Protein AF-A0A7X5SB22-F1 (afdb_monomer_lite)

Sequence (253 aa):
LGNEEPQQVTERGARIVSRMQQRVRQLDPTRPTTFAMDKGFGDGVGQVVDVVGFNYRTSQMDGFHAQYPHIPIYGSETGSTVSVRGNYRRDDARGYTRAYDTDHPWWASTAEAWWSYVAQRPYIAGGFIWTGFDYRGEPTPYNRWPNVASQFGVLDSCGFPKDNYWYYRAQWTSEPVLHLFPHWNWDGLLQPDDKGRVQVWCHSNLEAVELLVNGVSQGLQQVPAYGHVEWRVAYAPGVIEARGYRGGNLVLS

InterPro domains:
  IPR013783 Immunoglobulin-like fold [G3DSA:2.60.40.10] (178-253)
  IPR017853 Glycoside hydrolase superfamily [SSF51445] (1-177)
  IPR032311 Domain of unknown function DUF4982 [PF16355] (197-251)
  IPR051913 Glycosyl Hydrolase 2 Domain-Containing Protein [PTHR42732] (1-251)

Structure (mmCIF, N/CA/C/O backbone):
data_AF-A0A7X5SB22-F1
#
_entry.id   AF-A0A7X5SB22-F1
#
loop_
_atom_site.group_PDB
_atom_site.id
_atom_site.type_symbol
_atom_site.label_atom_id
_atom_site.label_alt_id
_atom_site.label_comp_id
_atom_site.label_asym_id
_atom_site.label_entity_id
_atom_site.label_seq_id
_atom_site.pdbx_PDB_ins_code
_atom_site.Cartn_x
_atom_site.Cartn_y
_atom_site.Cartn_z
_atom_site.occupancy
_atom_site.B_iso_or_equiv
_atom_site.auth_seq_id
_atom_site.auth_comp_id
_atom_site.auth_asym_id
_atom_site.auth_atom_id
_atom_site.pdbx_PDB_model_num
ATOM 1 N N . LEU A 1 1 ? 14.668 -8.246 -16.303 1.00 97.56 1 LEU A N 1
ATOM 2 C CA . LEU A 1 1 ? 16.032 -8.212 -16.881 1.00 97.56 1 LEU A CA 1
ATOM 3 C C . LEU A 1 1 ? 16.977 -7.317 -16.075 1.00 97.56 1 LEU A C 1
ATOM 5 O O . LEU A 1 1 ? 18.176 -7.514 -16.187 1.00 97.56 1 LEU A O 1
ATOM 9 N N . GLY A 1 2 ? 16.468 -6.415 -15.232 1.00 97.88 2 GLY A N 1
ATOM 10 C CA . GLY A 1 2 ? 17.220 -5.681 -14.207 1.00 97.88 2 GLY A CA 1
ATOM 11 C C . GLY A 1 2 ? 16.264 -4.832 -13.360 1.00 97.88 2 GLY A C 1
ATOM 12 O O . GLY A 1 2 ? 15.065 -4.809 -13.666 1.00 97.88 2 GLY A O 1
ATOM 13 N N . ASN A 1 3 ? 16.794 -4.191 -12.316 1.00 98.62 3 ASN A N 1
ATOM 14 C CA . ASN A 1 3 ? 16.069 -3.294 -11.411 1.00 98.62 3 ASN A CA 1
ATOM 15 C C . ASN A 1 3 ? 16.883 -2.015 -11.189 1.00 98.62 3 ASN A C 1
ATOM 17 O O . ASN A 1 3 ? 18.046 -2.112 -10.811 1.00 98.62 3 ASN A O 1
ATOM 21 N N . GLU A 1 4 ? 16.298 -0.848 -11.468 1.00 97.75 4 GLU A N 1
ATOM 22 C CA . GLU A 1 4 ? 16.865 0.494 -11.207 1.00 97.75 4 GLU A CA 1
ATOM 23 C C . GLU A 1 4 ? 18.316 0.714 -11.671 1.00 97.75 4 GLU A C 1
ATOM 25 O O . GLU A 1 4 ? 19.061 1.537 -11.133 1.00 97.75 4 GLU A O 1
ATOM 30 N N . GLU A 1 5 ? 18.739 0.006 -12.718 1.00 98.00 5 GLU A N 1
ATOM 31 C CA . GLU A 1 5 ? 20.130 0.049 -13.156 1.00 98.00 5 GLU A CA 1
ATOM 32 C C . GLU A 1 5 ? 20.532 1.466 -13.606 1.00 98.00 5 GLU A C 1
ATOM 34 O O . GLU A 1 5 ? 19.798 2.110 -14.371 1.00 98.00 5 GLU A O 1
ATOM 39 N N . PRO A 1 6 ? 21.734 1.957 -13.248 1.00 96.69 6 PRO A N 1
ATOM 40 C CA . PRO A 1 6 ? 22.197 3.286 -13.653 1.00 96.69 6 PRO A CA 1
ATOM 41 C C . PRO A 1 6 ? 22.216 3.498 -15.174 1.00 96.69 6 PRO A C 1
ATOM 43 O O . PRO A 1 6 ? 22.124 4.624 -15.656 1.00 96.69 6 PRO A O 1
ATOM 46 N N . GLN A 1 7 ? 22.343 2.412 -15.942 1.00 96.62 7 GLN A N 1
ATOM 47 C CA . GLN A 1 7 ? 22.399 2.432 -17.404 1.00 96.62 7 GLN A CA 1
ATOM 48 C C . GLN A 1 7 ? 21.021 2.313 -18.078 1.00 96.62 7 GLN A C 1
ATOM 50 O O . GLN A 1 7 ? 20.971 2.301 -19.303 1.00 96.62 7 GLN A O 1
ATOM 55 N N . GLN A 1 8 ? 19.912 2.224 -17.333 1.00 97.25 8 GLN A N 1
ATOM 56 C CA . GLN A 1 8 ? 18.588 1.894 -17.891 1.00 97.25 8 GLN A CA 1
ATOM 57 C C . GLN A 1 8 ? 18.101 2.859 -18.991 1.00 97.25 8 GLN A C 1
ATOM 59 O O . GLN A 1 8 ? 17.367 2.445 -19.879 1.00 97.25 8 GLN A O 1
ATOM 64 N N . VAL A 1 9 ? 18.558 4.116 -18.982 1.00 97.38 9 VAL A N 1
ATOM 65 C CA . VAL A 1 9 ? 18.179 5.151 -19.966 1.00 97.38 9 VAL A CA 1
ATOM 66 C C . VAL A 1 9 ? 19.217 5.354 -21.074 1.00 97.38 9 VAL A C 1
ATOM 68 O O . VAL A 1 9 ? 19.063 6.232 -21.916 1.00 97.38 9 VAL A O 1
ATOM 71 N N . THR A 1 10 ? 20.313 4.587 -21.081 1.00 97.75 10 THR A N 1
ATOM 72 C CA . THR A 1 10 ? 21.411 4.773 -22.042 1.00 97.75 10 THR A CA 1
ATOM 73 C C . THR A 1 10 ? 21.322 3.780 -23.197 1.00 97.75 10 THR A C 1
ATOM 75 O O . THR A 1 10 ? 20.852 2.651 -23.041 1.00 97.75 10 THR A O 1
ATOM 78 N N . GLU A 1 11 ? 21.877 4.140 -24.358 1.00 97.44 11 GLU A N 1
ATOM 79 C CA . GLU A 1 11 ? 22.028 3.194 -25.474 1.00 97.44 11 GLU A CA 1
ATOM 80 C C . GLU A 1 11 ? 22.868 1.969 -25.093 1.00 97.44 11 GLU A C 1
ATOM 82 O O . GLU A 1 11 ? 22.669 0.868 -25.609 1.00 97.44 11 GLU A O 1
ATOM 87 N N . ARG A 1 12 ? 23.846 2.149 -24.194 1.00 97.81 12 ARG A N 1
ATOM 88 C CA . ARG A 1 12 ? 24.647 1.038 -23.679 1.00 97.81 12 ARG A CA 1
ATOM 89 C C . ARG A 1 12 ? 23.762 0.072 -22.896 1.00 97.81 12 ARG A C 1
ATOM 91 O O . ARG A 1 12 ? 23.878 -1.131 -23.119 1.00 97.81 12 ARG A O 1
ATOM 98 N N . GLY A 1 13 ? 22.893 0.585 -22.024 1.00 97.94 13 GLY A N 1
ATOM 99 C CA . GLY A 1 13 ? 21.899 -0.215 -21.312 1.00 97.94 13 GLY A CA 1
ATOM 100 C C . GLY A 1 13 ? 20.979 -0.954 -22.273 1.00 97.94 13 GLY A C 1
ATOM 101 O O . GLY A 1 13 ? 20.849 -2.171 -22.159 1.00 97.94 13 GLY A O 1
ATOM 102 N N . ALA A 1 14 ? 20.451 -0.259 -23.286 1.00 98.19 14 ALA A N 1
ATOM 103 C CA . ALA A 1 14 ? 19.635 -0.871 -24.332 1.00 98.19 14 ALA A CA 1
ATOM 104 C C . ALA A 1 14 ? 20.367 -2.043 -25.006 1.00 98.19 14 ALA A C 1
ATOM 106 O O . ALA A 1 14 ? 19.852 -3.154 -25.030 1.00 98.19 14 ALA A O 1
ATOM 107 N N . ARG A 1 15 ? 21.618 -1.855 -25.458 1.00 98.38 15 ARG A N 1
ATOM 108 C CA . ARG A 1 15 ? 22.411 -2.932 -26.085 1.00 98.38 15 ARG A CA 1
ATOM 109 C C . ARG A 1 15 ? 22.639 -4.128 -25.157 1.00 98.38 15 ARG A C 1
ATOM 111 O O . ARG A 1 15 ? 22.581 -5.266 -25.625 1.00 98.38 15 ARG A O 1
ATOM 118 N N . ILE A 1 16 ? 22.909 -3.890 -23.871 1.00 98.31 16 ILE A N 1
ATOM 119 C CA . ILE A 1 16 ? 23.074 -4.959 -22.872 1.00 98.31 16 ILE A CA 1
ATOM 120 C C . ILE A 1 16 ? 21.765 -5.740 -22.735 1.00 98.31 16 ILE A C 1
ATOM 122 O O . ILE A 1 16 ? 21.757 -6.963 -22.898 1.00 98.31 16 ILE A O 1
ATOM 126 N N . VAL A 1 17 ? 20.651 -5.042 -22.509 1.00 98.44 17 VAL A N 1
ATOM 127 C CA . VAL A 1 17 ? 19.351 -5.680 -22.295 1.00 98.44 17 VAL A CA 1
ATOM 128 C C . VAL A 1 17 ? 18.849 -6.377 -23.559 1.00 98.44 17 VAL A C 1
ATOM 130 O O . VAL A 1 17 ? 18.321 -7.479 -23.449 1.00 98.44 17 VAL A O 1
ATOM 133 N N . SER A 1 18 ? 19.113 -5.852 -24.760 1.00 98.56 18 SER A N 1
ATOM 134 C CA . SER A 1 18 ? 18.780 -6.533 -26.020 1.00 98.56 18 SER A CA 1
ATOM 135 C C . SER A 1 18 ? 19.494 -7.878 -26.143 1.00 98.56 18 SER A C 1
ATOM 137 O O . SER A 1 18 ? 18.889 -8.864 -26.562 1.00 98.56 18 SER A O 1
ATOM 139 N N . ARG A 1 19 ? 20.772 -7.966 -25.744 1.00 98.44 19 ARG A N 1
ATOM 140 C CA . ARG A 1 19 ? 21.504 -9.246 -25.723 1.00 98.44 19 ARG A CA 1
ATOM 141 C C . ARG A 1 19 ? 20.926 -10.211 -24.688 1.00 98.44 19 ARG A C 1
ATOM 143 O O . ARG A 1 19 ? 20.782 -11.396 -24.986 1.00 98.44 19 ARG A O 1
ATOM 150 N N . MET A 1 20 ? 20.560 -9.714 -23.506 1.00 98.50 20 MET A N 1
ATOM 151 C CA . MET A 1 20 ? 19.911 -10.526 -22.469 1.00 98.50 20 MET A CA 1
ATOM 152 C C . MET A 1 20 ? 18.547 -11.050 -22.938 1.00 98.50 20 MET A C 1
ATOM 154 O O . MET A 1 20 ? 18.291 -12.246 -22.831 1.00 98.50 20 MET A O 1
ATOM 158 N N . GLN A 1 21 ? 17.706 -10.193 -23.522 1.00 98.44 21 GLN A N 1
ATOM 159 C CA . GLN A 1 21 ? 16.400 -10.559 -24.073 1.00 98.44 21 GLN A CA 1
ATOM 160 C C . GLN A 1 21 ? 16.536 -11.595 -25.194 1.00 98.44 21 GLN A C 1
ATOM 162 O O . GLN A 1 21 ? 15.822 -12.595 -25.182 1.00 98.44 21 GLN A O 1
ATOM 167 N N . GLN A 1 22 ? 17.476 -11.408 -26.130 1.00 98.50 22 GLN A N 1
ATOM 168 C CA . GLN A 1 22 ? 17.764 -12.395 -27.179 1.00 98.50 22 GLN A CA 1
ATOM 169 C C . GLN A 1 22 ? 18.098 -13.762 -26.579 1.00 98.50 22 GLN A C 1
ATOM 171 O O . GLN A 1 22 ? 17.581 -14.779 -27.042 1.00 98.50 22 GLN A O 1
ATOM 176 N N . ARG A 1 23 ? 18.928 -13.797 -25.528 1.00 98.44 23 ARG A N 1
ATOM 177 C CA . ARG A 1 23 ? 19.278 -15.052 -24.862 1.00 98.44 23 ARG A CA 1
ATOM 178 C C . ARG A 1 23 ? 18.085 -15.684 -24.149 1.00 98.44 23 ARG A C 1
ATOM 180 O O . ARG A 1 23 ? 17.915 -16.894 -24.260 1.00 98.44 23 ARG A O 1
ATOM 187 N N . VAL A 1 24 ? 17.260 -14.893 -23.461 1.00 98.31 24 VAL A N 1
ATOM 188 C CA . VAL A 1 24 ? 16.027 -15.387 -22.826 1.00 98.31 24 VAL A CA 1
ATOM 189 C C . VAL A 1 24 ? 15.096 -15.990 -23.872 1.00 98.31 24 VAL A C 1
ATOM 191 O O . VAL A 1 24 ? 14.713 -17.141 -23.720 1.00 98.31 24 VAL A O 1
ATOM 194 N N . ARG A 1 25 ? 14.827 -15.295 -24.983 1.00 97.88 25 ARG A N 1
ATOM 195 C CA . ARG A 1 25 ? 13.930 -15.785 -26.046 1.00 97.88 25 ARG A CA 1
ATOM 196 C C . ARG A 1 25 ? 14.421 -17.066 -26.728 1.00 97.88 25 ARG A C 1
ATOM 198 O O . ARG A 1 25 ? 13.604 -17.868 -27.160 1.00 97.88 25 ARG A O 1
ATOM 205 N N . GLN A 1 26 ? 15.737 -17.273 -26.825 1.00 98.44 26 GLN A N 1
ATOM 206 C CA . GLN A 1 26 ? 16.302 -18.538 -27.320 1.00 98.44 26 GLN A CA 1
ATOM 207 C C . GLN A 1 26 ? 16.034 -19.722 -26.382 1.00 98.44 26 GLN A C 1
ATOM 209 O O . GLN A 1 26 ? 16.004 -20.859 -26.842 1.00 98.44 26 GLN A O 1
ATOM 214 N N . LEU A 1 27 ? 15.916 -19.466 -25.078 1.00 98.44 27 LEU A N 1
ATOM 215 C CA . LEU A 1 27 ? 15.708 -20.492 -24.056 1.00 98.44 27 LEU A CA 1
ATOM 216 C C . LEU A 1 27 ? 14.220 -20.719 -23.776 1.00 98.44 27 LEU A C 1
ATOM 218 O O . LEU A 1 27 ? 13.790 -21.857 -23.628 1.00 98.44 27 LEU A O 1
ATOM 222 N N . ASP A 1 28 ? 13.452 -19.638 -23.710 1.00 98.25 28 ASP A N 1
ATOM 223 C CA . ASP A 1 28 ? 12.018 -19.640 -23.469 1.00 98.25 28 ASP A CA 1
ATOM 224 C C . ASP A 1 28 ? 11.367 -18.410 -24.130 1.00 98.25 28 ASP A C 1
ATOM 226 O O . ASP A 1 28 ? 11.424 -17.304 -23.586 1.00 98.25 28 ASP A O 1
ATOM 230 N N . PRO A 1 29 ? 10.735 -18.575 -25.303 1.00 96.62 29 PRO A N 1
ATOM 231 C CA . PRO A 1 29 ? 10.012 -17.496 -25.967 1.00 96.62 29 PRO A CA 1
ATOM 232 C C . PRO A 1 29 ? 8.579 -17.312 -25.438 1.00 96.62 29 PRO A C 1
ATOM 234 O O . PRO A 1 29 ? 7.866 -16.445 -25.935 1.00 96.62 29 PRO A O 1
ATOM 237 N N . THR A 1 30 ? 8.121 -18.126 -24.479 1.00 98.38 30 THR A N 1
ATOM 238 C CA . THR A 1 30 ? 6.713 -18.132 -24.037 1.00 98.38 30 THR A CA 1
ATOM 239 C C . THR A 1 30 ? 6.398 -17.086 -22.969 1.00 98.38 30 THR A C 1
ATOM 241 O O . THR A 1 30 ? 5.226 -16.828 -22.695 1.00 98.38 30 THR A O 1
ATOM 244 N N . ARG A 1 31 ? 7.424 -16.472 -22.365 1.00 98.25 31 ARG A N 1
ATOM 245 C CA . ARG A 1 31 ? 7.283 -15.479 -21.292 1.00 98.25 31 ARG A CA 1
ATOM 246 C C . ARG A 1 31 ? 7.793 -14.109 -21.742 1.00 98.25 31 ARG A C 1
ATOM 248 O O . ARG A 1 31 ? 8.888 -14.033 -22.302 1.00 98.25 31 ARG A O 1
ATOM 255 N N . PRO A 1 32 ? 7.046 -13.023 -21.470 1.00 98.06 32 PRO A N 1
ATOM 256 C CA . PRO A 1 32 ? 7.499 -11.682 -21.797 1.00 98.06 32 PRO A CA 1
ATOM 257 C C . PRO A 1 32 ? 8.701 -11.294 -20.937 1.00 98.06 32 PRO A C 1
ATOM 259 O O . PRO A 1 32 ? 8.796 -11.621 -19.752 1.00 98.06 32 PRO A O 1
ATOM 262 N N . THR A 1 33 ? 9.617 -10.547 -21.533 1.00 98.50 33 THR A N 1
ATOM 263 C CA . THR A 1 33 ? 10.704 -9.897 -20.811 1.00 98.50 33 THR A CA 1
ATOM 264 C C . THR A 1 33 ? 10.260 -8.548 -20.263 1.00 98.50 33 THR A C 1
ATOM 266 O O . THR A 1 33 ? 9.515 -7.814 -20.903 1.00 98.50 33 THR A O 1
ATOM 269 N N . THR A 1 34 ? 10.751 -8.209 -19.074 1.00 98.69 34 THR A N 1
ATOM 270 C CA . THR A 1 34 ? 10.450 -6.943 -18.393 1.00 98.69 34 THR A CA 1
ATOM 271 C C . THR A 1 34 ? 11.714 -6.310 -17.818 1.00 98.69 34 THR A C 1
ATOM 273 O O . THR A 1 34 ? 12.736 -6.990 -17.637 1.00 98.69 34 THR A O 1
ATOM 276 N N . PHE A 1 35 ? 11.650 -5.022 -17.502 1.00 98.69 35 PHE A N 1
ATOM 277 C CA . PHE A 1 35 ? 12.635 -4.300 -16.706 1.00 98.69 35 PHE A CA 1
ATOM 278 C C . PHE A 1 35 ? 11.924 -3.394 -15.700 1.00 98.69 35 PHE A C 1
ATOM 280 O O . PHE A 1 35 ? 10.937 -2.754 -16.053 1.00 98.69 35 PHE A O 1
ATOM 287 N N . ALA A 1 36 ? 12.431 -3.347 -14.469 1.00 98.50 36 ALA A N 1
ATOM 288 C CA . ALA A 1 36 ? 11.911 -2.485 -13.416 1.00 98.50 36 ALA A CA 1
ATOM 289 C C . ALA A 1 36 ? 12.680 -1.156 -13.424 1.00 98.50 36 ALA A C 1
ATOM 291 O O . ALA A 1 36 ? 13.893 -1.131 -13.192 1.00 98.50 36 ALA A O 1
ATOM 292 N N . MET A 1 37 ? 11.994 -0.079 -13.809 1.00 98.50 37 MET A N 1
ATOM 293 C CA . MET A 1 37 ? 12.594 1.226 -14.097 1.00 98.50 37 MET A CA 1
ATOM 294 C C . MET A 1 37 ? 12.096 2.287 -13.113 1.00 98.50 37 MET A C 1
ATOM 296 O O . MET A 1 37 ? 10.912 2.332 -12.798 1.00 98.50 37 MET A O 1
ATOM 300 N N . ASP A 1 38 ? 12.968 3.193 -12.673 1.00 98.00 38 ASP A N 1
ATOM 301 C CA . ASP A 1 38 ? 12.609 4.343 -11.818 1.00 98.00 38 ASP A CA 1
ATOM 302 C C . ASP A 1 38 ? 12.609 5.682 -12.586 1.00 98.00 38 ASP A C 1
ATOM 304 O O . ASP A 1 38 ? 12.255 6.735 -12.034 1.00 98.00 38 ASP A O 1
ATOM 308 N N . LYS A 1 39 ? 13.020 5.650 -13.864 1.00 97.31 39 LYS A N 1
ATOM 309 C CA . LYS A 1 39 ? 13.171 6.812 -14.755 1.00 97.31 39 LYS A CA 1
ATOM 310 C C . LYS A 1 39 ? 13.278 6.411 -16.231 1.00 97.31 39 LYS A C 1
ATOM 312 O O . LYS A 1 39 ? 13.681 5.300 -16.551 1.00 97.31 39 LYS A O 1
ATOM 317 N N . GLY A 1 40 ? 12.999 7.365 -17.125 1.00 96.00 40 GLY A N 1
ATOM 318 C CA . GLY A 1 40 ? 13.261 7.251 -18.570 1.00 96.00 40 GLY A CA 1
ATOM 319 C C . GLY A 1 40 ? 12.556 6.077 -19.251 1.00 96.00 40 GLY A C 1
ATOM 320 O O . GLY A 1 40 ? 13.160 5.379 -20.055 1.00 96.00 40 GLY A O 1
ATOM 321 N N . PHE A 1 41 ? 11.283 5.852 -18.915 1.00 97.19 41 PHE A N 1
ATOM 322 C CA . PHE A 1 41 ? 10.471 4.710 -19.364 1.00 97.19 41 PHE A CA 1
ATOM 323 C C . PHE A 1 41 ? 10.367 4.561 -20.886 1.00 97.19 41 PHE A C 1
ATOM 325 O O . PHE A 1 41 ? 10.217 3.452 -21.385 1.00 97.19 41 PHE A O 1
ATOM 332 N N . GLY A 1 42 ? 10.431 5.673 -21.623 1.00 95.19 42 GLY A N 1
ATOM 333 C CA . GLY A 1 42 ? 10.392 5.694 -23.087 1.00 95.19 42 GLY A CA 1
ATOM 334 C C . GLY A 1 42 ? 11.761 5.612 -23.753 1.00 95.19 42 GLY A C 1
ATOM 335 O O . GLY A 1 42 ? 11.818 5.665 -24.975 1.00 95.19 42 GLY A O 1
ATOM 336 N N . ASP A 1 43 ? 12.844 5.493 -22.984 1.00 95.19 43 ASP A N 1
ATOM 337 C CA . ASP A 1 43 ? 14.222 5.550 -23.464 1.00 95.19 43 ASP A CA 1
ATOM 338 C C . ASP A 1 43 ? 14.982 4.264 -23.136 1.00 95.19 43 ASP A C 1
ATOM 340 O O . ASP A 1 43 ? 14.576 3.458 -22.294 1.00 95.19 43 ASP A O 1
ATOM 344 N N . GLY A 1 44 ? 16.131 4.086 -23.791 1.00 95.88 44 GLY A N 1
ATOM 345 C CA . GLY A 1 44 ? 17.087 3.032 -23.474 1.00 95.88 44 GLY A CA 1
ATOM 346 C C . GLY A 1 44 ? 16.438 1.650 -23.393 1.00 95.88 44 GLY A C 1
ATOM 347 O O . GLY A 1 44 ? 15.975 1.097 -24.387 1.00 95.88 44 GLY A O 1
ATOM 348 N N . VAL A 1 45 ? 16.431 1.080 -22.192 1.00 97.00 45 VAL A N 1
ATOM 349 C CA . VAL A 1 45 ? 15.909 -0.259 -21.914 1.00 97.00 45 VAL A CA 1
ATOM 350 C C . VAL A 1 45 ? 14.388 -0.358 -22.076 1.00 97.00 45 VAL A C 1
ATOM 352 O O . VAL A 1 45 ? 13.902 -1.419 -22.474 1.00 97.00 45 VAL A O 1
ATOM 355 N N . GLY A 1 46 ? 13.641 0.721 -21.833 1.00 95.62 46 GLY A N 1
ATOM 356 C CA . GLY A 1 46 ? 12.182 0.736 -21.973 1.00 95.62 46 GLY A CA 1
ATOM 357 C C . GLY A 1 46 ? 11.706 0.508 -23.412 1.00 95.62 46 GLY A C 1
ATOM 358 O O . GLY A 1 46 ? 10.626 -0.029 -23.626 1.00 95.62 46 GLY A O 1
ATOM 359 N N . GLN A 1 47 ? 12.553 0.812 -24.403 1.00 94.44 47 GLN A N 1
ATOM 360 C CA . GLN A 1 47 ? 12.298 0.532 -25.823 1.00 94.44 47 GLN A CA 1
ATOM 361 C C . GLN A 1 47 ? 12.651 -0.907 -26.243 1.00 94.44 47 GLN A C 1
ATOM 363 O O . GLN A 1 47 ? 12.448 -1.281 -27.398 1.00 94.44 47 GLN A O 1
ATOM 368 N N . VAL A 1 48 ? 13.238 -1.705 -25.343 1.00 97.50 48 VAL A N 1
ATOM 369 C CA . VAL A 1 48 ? 13.736 -3.055 -25.648 1.00 97.50 48 VAL A CA 1
ATOM 370 C C . VAL A 1 48 ? 12.802 -4.139 -25.123 1.00 97.50 48 VAL A C 1
ATOM 372 O O . VAL A 1 48 ? 12.540 -5.111 -25.827 1.00 97.50 48 VAL A O 1
ATOM 375 N N . VAL A 1 49 ? 12.352 -4.021 -23.873 1.00 97.94 49 VAL A N 1
ATOM 376 C CA . VAL A 1 49 ? 11.585 -5.072 -23.186 1.00 97.94 49 VAL A CA 1
ATOM 377 C C . VAL A 1 49 ? 10.144 -5.188 -23.685 1.00 97.94 49 VAL A C 1
ATOM 379 O O . VAL A 1 49 ? 9.597 -4.251 -24.253 1.00 97.94 49 VAL A O 1
ATOM 382 N N . ASP A 1 50 ? 9.527 -6.354 -23.473 1.00 98.31 50 ASP A N 1
ATOM 383 C CA . ASP A 1 50 ? 8.148 -6.618 -23.914 1.00 98.31 50 ASP A CA 1
ATOM 384 C C . ASP A 1 50 ? 7.108 -5.904 -23.035 1.00 98.31 50 ASP A C 1
ATOM 386 O O . ASP A 1 50 ? 6.020 -5.578 -23.499 1.00 98.31 50 ASP A O 1
ATOM 390 N N . VAL A 1 51 ? 7.436 -5.693 -21.757 1.00 98.56 51 VAL A N 1
ATOM 391 C CA . VAL A 1 51 ? 6.588 -5.050 -20.744 1.00 98.56 51 VAL A CA 1
ATOM 392 C C . VAL A 1 51 ? 7.445 -4.075 -19.940 1.00 98.56 51 VAL A C 1
ATOM 394 O O . VAL A 1 51 ? 8.544 -4.435 -19.511 1.00 98.56 51 VAL A O 1
ATOM 397 N N . VAL A 1 52 ? 6.952 -2.858 -19.706 1.00 98.69 52 VAL A N 1
ATOM 398 C CA . VAL A 1 52 ? 7.682 -1.826 -18.950 1.00 98.69 52 VAL A CA 1
ATOM 399 C C . VAL A 1 52 ? 7.181 -1.770 -17.505 1.00 98.69 52 VAL A C 1
ATOM 401 O O . VAL A 1 52 ? 5.990 -1.577 -17.252 1.00 98.69 52 VAL A O 1
ATOM 404 N N . GLY A 1 53 ? 8.096 -1.949 -16.551 1.00 98.69 53 GLY A N 1
ATOM 405 C CA . GLY A 1 53 ? 7.823 -1.860 -15.119 1.00 98.69 53 GLY A CA 1
ATOM 406 C C . GLY A 1 53 ? 8.149 -0.480 -14.548 1.00 98.69 53 GLY A C 1
ATOM 407 O O . GLY A 1 53 ? 9.234 0.051 -14.787 1.00 98.69 53 GLY A O 1
ATOM 408 N N . PHE A 1 54 ? 7.218 0.081 -13.775 1.00 98.75 54 PHE A N 1
ATOM 409 C CA . PHE A 1 54 ? 7.357 1.367 -13.094 1.00 98.75 54 PHE A CA 1
ATOM 410 C C . PHE A 1 54 ? 7.643 1.172 -11.602 1.00 98.75 54 PHE A C 1
ATOM 412 O O . PHE A 1 54 ? 6.785 0.682 -10.869 1.00 98.75 54 PHE A O 1
ATOM 419 N N . ASN A 1 55 ? 8.810 1.612 -11.137 1.00 98.75 55 ASN A N 1
ATOM 420 C CA . ASN A 1 55 ? 9.142 1.721 -9.718 1.00 98.75 55 ASN A CA 1
ATOM 421 C C . ASN A 1 55 ? 8.716 3.096 -9.206 1.00 98.75 55 ASN A C 1
ATOM 423 O O . ASN A 1 55 ? 9.259 4.120 -9.618 1.00 98.75 55 ASN A O 1
ATOM 427 N N . TYR A 1 56 ? 7.715 3.127 -8.326 1.00 98.31 56 TYR A N 1
ATOM 428 C CA . TYR A 1 56 ? 7.251 4.309 -7.586 1.00 98.31 56 TYR A CA 1
ATOM 429 C C . TYR A 1 56 ? 6.862 5.542 -8.429 1.00 98.31 56 TYR A C 1
ATOM 431 O O . TYR A 1 56 ? 6.695 6.646 -7.909 1.00 98.31 56 TYR A O 1
ATOM 439 N N . ARG A 1 57 ? 6.714 5.392 -9.749 1.00 97.38 57 ARG A N 1
ATOM 440 C CA . ARG A 1 57 ? 6.299 6.452 -10.685 1.00 97.38 57 ARG A CA 1
ATOM 441 C C . ARG A 1 57 ? 4.874 6.241 -11.176 1.00 97.38 57 ARG A C 1
ATOM 443 O O . ARG A 1 57 ? 4.581 6.483 -12.342 1.00 97.38 57 ARG A O 1
ATOM 450 N N . THR A 1 58 ? 3.987 5.828 -10.272 1.00 96.19 58 THR A N 1
ATOM 451 C CA . THR A 1 58 ? 2.570 5.559 -10.548 1.00 96.19 58 THR A CA 1
ATOM 452 C C . THR A 1 58 ? 1.910 6.697 -11.332 1.00 96.19 58 THR A C 1
ATOM 454 O O . THR A 1 58 ? 1.261 6.453 -12.339 1.00 96.19 58 THR A O 1
ATOM 457 N N . SER A 1 59 ? 2.177 7.955 -10.965 1.00 95.12 59 SER A N 1
ATOM 458 C CA . SER A 1 59 ? 1.624 9.139 -11.641 1.00 95.12 59 SER A CA 1
ATOM 459 C C . SER A 1 59 ? 2.104 9.361 -13.082 1.00 95.12 59 SER A C 1
ATOM 461 O O . SER A 1 59 ? 1.491 10.141 -13.807 1.00 95.12 59 SER A O 1
ATOM 463 N N . GLN A 1 60 ? 3.189 8.711 -13.514 1.00 97.69 60 GLN A N 1
ATOM 464 C CA . GLN A 1 60 ? 3.718 8.828 -14.879 1.00 97.69 60 GLN A CA 1
ATOM 465 C C . GLN A 1 60 ? 3.140 7.770 -15.830 1.00 97.69 60 GLN A C 1
ATOM 467 O O . GLN A 1 60 ? 3.337 7.870 -17.042 1.00 97.69 60 GLN A O 1
ATOM 472 N N . MET A 1 61 ? 2.423 6.772 -15.303 1.00 98.38 61 MET A N 1
ATOM 473 C CA . MET A 1 61 ? 1.922 5.636 -16.081 1.00 98.38 61 MET A CA 1
ATOM 474 C C . MET A 1 61 ? 0.888 6.065 -17.127 1.00 98.38 61 MET A C 1
ATOM 476 O O . MET A 1 61 ? 0.965 5.605 -18.263 1.00 98.38 61 MET A O 1
ATOM 480 N N . ASP A 1 62 ? -0.008 7.000 -16.793 1.00 98.38 62 ASP A N 1
ATOM 481 C CA . ASP A 1 62 ? -1.005 7.530 -17.740 1.00 98.38 62 ASP A CA 1
ATOM 482 C C . ASP A 1 62 ? -0.336 8.241 -18.921 1.00 98.38 62 ASP A C 1
ATOM 484 O O . ASP A 1 62 ? -0.686 8.008 -20.077 1.00 98.38 62 ASP A O 1
ATOM 488 N N . GLY A 1 63 ? 0.657 9.089 -18.633 1.00 98.12 63 GLY A N 1
ATOM 489 C CA . GLY A 1 63 ? 1.394 9.826 -19.658 1.00 98.12 63 GLY A CA 1
ATOM 490 C C . GLY A 1 63 ? 2.168 8.892 -20.586 1.00 98.12 63 GLY A C 1
ATOM 491 O O . GLY A 1 63 ? 2.122 9.053 -21.805 1.00 98.12 63 GLY A O 1
ATOM 492 N N . PHE A 1 64 ? 2.820 7.873 -20.022 1.00 98.12 64 PHE A N 1
ATOM 493 C CA . PHE A 1 64 ? 3.501 6.857 -20.816 1.00 98.12 64 PHE A CA 1
ATOM 494 C C . PHE A 1 64 ? 2.520 6.043 -21.664 1.00 98.12 64 PHE A C 1
ATOM 496 O O . PHE A 1 64 ? 2.751 5.879 -22.858 1.00 98.12 64 PHE A O 1
ATOM 503 N N . HIS A 1 65 ? 1.414 5.568 -21.084 1.00 98.25 65 HIS A N 1
ATOM 504 C CA . HIS A 1 65 ? 0.410 4.798 -21.816 1.00 98.25 65 HIS A CA 1
ATOM 505 C C . HIS A 1 65 ? -0.216 5.614 -22.953 1.00 98.25 65 HIS A C 1
ATOM 507 O O . HIS A 1 65 ? -0.404 5.091 -24.046 1.00 98.25 65 HI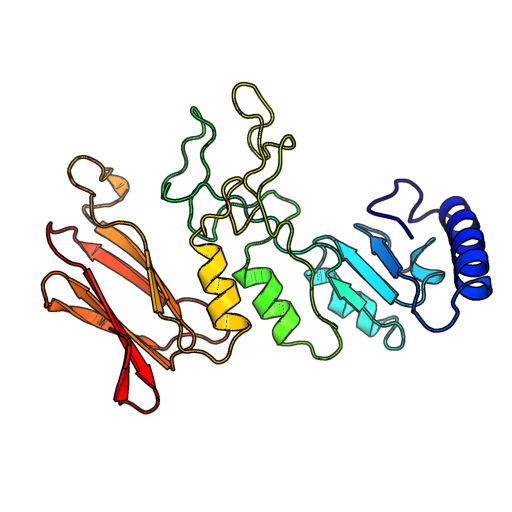S A O 1
ATOM 513 N N . ALA A 1 66 ? -0.478 6.906 -22.745 1.00 98.31 66 ALA A N 1
ATOM 514 C CA . ALA A 1 66 ? -0.989 7.781 -23.797 1.00 98.31 66 ALA A CA 1
ATOM 515 C C . ALA A 1 66 ? -0.025 7.890 -24.993 1.00 98.31 66 ALA A C 1
ATOM 517 O O . ALA A 1 66 ? -0.470 7.961 -26.138 1.00 98.31 66 ALA A O 1
ATOM 518 N N . GLN A 1 67 ? 1.288 7.883 -24.740 1.00 97.81 67 GLN A N 1
ATOM 519 C CA . GLN A 1 67 ? 2.314 7.943 -25.782 1.00 97.81 67 GLN A CA 1
ATOM 520 C C . GLN A 1 67 ? 2.603 6.574 -26.420 1.00 97.81 67 GLN A C 1
ATOM 522 O O . GLN A 1 67 ? 2.868 6.496 -27.619 1.00 97.81 67 GLN A O 1
ATOM 527 N N . TYR A 1 68 ? 2.535 5.498 -25.635 1.00 96.88 68 TYR A N 1
ATOM 528 C CA . TYR A 1 68 ? 2.862 4.131 -26.041 1.00 96.88 68 TYR A CA 1
ATOM 529 C C . TYR A 1 68 ? 1.727 3.152 -25.690 1.00 96.88 68 TYR A C 1
ATOM 531 O O . TYR A 1 68 ? 1.936 2.208 -24.924 1.00 96.88 68 TYR A O 1
ATOM 539 N N . PRO A 1 69 ? 0.519 3.316 -26.262 1.00 97.00 69 PRO A N 1
ATOM 540 C CA . PRO A 1 69 ? -0.673 2.584 -25.819 1.00 97.00 69 PRO A CA 1
ATOM 541 C C . PRO A 1 69 ? -0.602 1.071 -26.058 1.00 97.00 69 PRO A C 1
ATOM 543 O O . PRO A 1 69 ? -1.388 0.312 -25.499 1.00 97.00 69 PRO A O 1
ATOM 546 N N . HIS A 1 70 ? 0.336 0.627 -26.895 1.00 96.12 70 HIS A N 1
ATOM 547 C CA . HIS A 1 70 ? 0.535 -0.775 -27.260 1.00 96.12 70 HIS A CA 1
ATOM 548 C C . HIS A 1 70 ? 1.516 -1.509 -26.338 1.00 96.12 70 HIS A C 1
ATOM 550 O O . HIS A 1 70 ? 1.610 -2.731 -26.421 1.00 96.12 70 HIS A O 1
ATOM 556 N N . ILE A 1 71 ? 2.275 -0.780 -25.512 1.00 97.06 71 ILE A N 1
ATOM 557 C CA . ILE A 1 71 ? 3.265 -1.362 -24.606 1.00 97.06 71 ILE A CA 1
ATOM 558 C C . ILE A 1 71 ? 2.568 -1.659 -23.274 1.00 97.06 71 ILE A C 1
ATOM 560 O O . ILE A 1 71 ? 2.086 -0.726 -22.628 1.00 97.06 71 ILE A O 1
ATOM 564 N N . PRO A 1 72 ? 2.497 -2.928 -22.836 1.00 98.25 72 PRO A N 1
ATOM 565 C CA . PRO A 1 72 ? 1.940 -3.258 -21.533 1.00 98.25 72 PRO A CA 1
ATOM 566 C C . PRO A 1 72 ? 2.789 -2.669 -20.403 1.00 98.25 72 PRO A C 1
ATOM 568 O O . PRO A 1 72 ? 4.024 -2.686 -20.461 1.00 98.25 72 PRO A O 1
ATOM 571 N N . ILE A 1 73 ? 2.119 -2.196 -19.352 1.00 98.69 73 ILE A N 1
ATOM 572 C CA . ILE A 1 73 ? 2.761 -1.585 -18.187 1.00 98.69 73 ILE A CA 1
ATOM 573 C C . ILE A 1 73 ? 2.222 -2.143 -16.873 1.00 98.69 73 ILE A C 1
ATOM 575 O O . ILE A 1 73 ? 1.082 -2.602 -16.780 1.00 98.69 73 ILE A O 1
ATOM 579 N N . TYR A 1 74 ? 3.051 -2.078 -15.837 1.00 98.81 74 TYR A N 1
ATOM 580 C CA . TYR A 1 74 ? 2.701 -2.451 -14.467 1.00 98.81 74 TYR A CA 1
ATOM 581 C C . TYR A 1 74 ? 3.599 -1.714 -13.470 1.00 98.81 74 TYR A C 1
ATOM 583 O O . TYR A 1 74 ? 4.660 -1.207 -13.837 1.00 98.81 74 TYR A O 1
ATOM 591 N N . GLY A 1 75 ? 3.186 -1.661 -12.206 1.00 98.69 75 GLY A N 1
ATOM 592 C CA . GLY A 1 75 ? 4.047 -1.197 -11.124 1.00 98.69 75 GLY A CA 1
ATOM 593 C C . GLY A 1 75 ? 5.033 -2.292 -10.718 1.00 98.69 75 GLY A C 1
ATOM 594 O O . GLY A 1 75 ? 4.649 -3.244 -10.041 1.00 98.69 75 GLY A O 1
ATOM 595 N N . SER A 1 76 ? 6.295 -2.203 -11.127 1.00 98.75 76 SER A N 1
ATOM 596 C CA . SER A 1 76 ? 7.307 -3.197 -10.743 1.00 98.75 76 SER A CA 1
ATOM 597 C C . SER A 1 76 ? 7.746 -3.076 -9.287 1.00 98.75 76 SER A C 1
ATOM 599 O O . SER A 1 76 ? 8.056 -4.097 -8.684 1.00 98.75 76 SER A O 1
ATOM 601 N N . GLU A 1 77 ? 7.686 -1.871 -8.719 1.00 98.69 77 GLU A N 1
ATOM 602 C CA . GLU A 1 77 ? 7.761 -1.611 -7.280 1.00 98.69 77 GLU A CA 1
ATOM 603 C C . GLU A 1 77 ? 6.767 -0.492 -6.932 1.00 98.69 77 GLU A C 1
ATOM 605 O O . GLU A 1 77 ? 6.725 0.558 -7.577 1.00 98.69 77 GLU A O 1
ATOM 610 N N . THR A 1 78 ? 5.916 -0.724 -5.936 1.00 98.50 78 THR A N 1
ATOM 611 C CA . THR A 1 78 ? 4.819 0.175 -5.543 1.00 98.50 78 THR A CA 1
ATOM 612 C C . THR A 1 78 ? 4.689 0.242 -4.026 1.00 98.50 78 THR A C 1
ATOM 614 O O . THR A 1 78 ? 5.207 -0.613 -3.305 1.00 98.50 78 THR A O 1
ATOM 617 N N . GLY A 1 79 ? 4.014 1.269 -3.512 1.00 97.31 79 GLY A N 1
ATOM 618 C CA . GLY A 1 79 ? 3.962 1.501 -2.073 1.00 97.31 79 GLY A CA 1
ATOM 619 C C . GLY A 1 79 ? 5.324 1.954 -1.558 1.00 97.31 79 GLY A C 1
ATOM 620 O O . GLY A 1 79 ? 5.731 3.070 -1.867 1.00 97.31 79 GLY A O 1
ATOM 621 N N . SER A 1 80 ? 6.026 1.099 -0.803 1.00 97.44 80 SER A N 1
ATOM 622 C CA . SER A 1 80 ? 7.160 1.464 0.064 1.00 97.44 80 SER A CA 1
ATOM 623 C C . SER A 1 80 ? 6.745 2.311 1.274 1.00 97.44 80 SER A C 1
ATOM 625 O O . SER A 1 80 ? 7.531 3.094 1.811 1.00 97.44 80 SER A O 1
ATOM 627 N N . THR A 1 81 ? 5.513 2.121 1.745 1.00 97.75 81 THR A N 1
ATOM 628 C CA . THR A 1 81 ? 5.073 2.583 3.065 1.00 97.75 81 THR A CA 1
ATOM 629 C C . THR A 1 81 ? 5.939 1.951 4.150 1.00 97.75 81 THR A C 1
ATOM 631 O O . THR A 1 81 ? 6.257 0.768 4.078 1.00 97.75 81 THR A O 1
ATOM 634 N N . VAL A 1 82 ? 6.324 2.729 5.157 1.00 98.38 82 VAL A N 1
ATOM 635 C CA . VAL A 1 82 ? 7.115 2.258 6.297 1.00 98.38 82 VAL A CA 1
ATOM 636 C C . VAL A 1 82 ? 6.247 2.221 7.544 1.00 98.38 82 VAL A C 1
ATOM 638 O O . VAL A 1 82 ? 5.553 3.184 7.854 1.00 98.38 82 VAL A O 1
ATOM 641 N N . SER A 1 83 ? 6.280 1.102 8.260 1.00 98.00 83 SER A N 1
ATOM 642 C CA . SER A 1 83 ? 5.519 0.923 9.494 1.00 98.00 83 SER A CA 1
ATOM 643 C C . SER A 1 83 ? 6.211 -0.023 10.471 1.00 98.00 83 SER A C 1
ATOM 645 O O . SER A 1 83 ? 6.872 -0.993 10.085 1.00 98.00 83 SER A O 1
ATOM 647 N N . VAL A 1 84 ? 5.998 0.214 11.767 1.00 98.00 84 VAL A N 1
ATOM 648 C CA . VAL A 1 84 ? 6.363 -0.715 12.845 1.00 98.00 84 VAL A CA 1
ATOM 649 C C . VAL A 1 84 ? 5.089 -1.292 13.450 1.00 98.00 84 VAL A C 1
ATOM 651 O O . VAL A 1 84 ? 4.199 -0.550 13.864 1.00 98.00 84 VAL A O 1
ATOM 654 N N . ARG A 1 85 ? 4.999 -2.625 13.521 1.00 98.38 85 ARG A N 1
ATOM 655 C CA . ARG A 1 85 ? 3.805 -3.328 14.011 1.00 98.38 85 ARG A CA 1
ATOM 656 C C . ARG A 1 85 ? 3.401 -2.835 15.402 1.00 98.38 85 ARG A C 1
ATOM 658 O O . ARG A 1 85 ? 4.197 -2.900 16.336 1.00 98.38 85 ARG A O 1
ATOM 665 N N . GLY A 1 86 ? 2.153 -2.387 15.546 1.00 97.81 86 GLY A N 1
ATOM 666 C CA . GLY A 1 86 ? 1.593 -1.949 16.827 1.00 97.81 86 GLY A CA 1
ATOM 667 C C . GLY A 1 86 ? 2.142 -0.622 17.361 1.00 97.81 86 GLY A C 1
ATOM 668 O O . GLY A 1 86 ? 1.832 -0.261 18.494 1.00 97.81 86 GLY A O 1
ATOM 669 N N . ASN A 1 87 ? 2.940 0.110 16.579 1.00 97.56 87 ASN A N 1
ATOM 670 C CA . ASN A 1 87 ? 3.463 1.413 16.965 1.00 97.56 87 ASN A CA 1
ATOM 671 C C . ASN A 1 87 ? 2.699 2.531 16.248 1.00 97.56 87 ASN A C 1
ATOM 673 O O . ASN A 1 87 ? 2.934 2.822 15.082 1.00 97.56 87 ASN A O 1
ATOM 677 N N . TYR A 1 88 ? 1.795 3.201 16.953 1.00 97.06 88 TYR A N 1
ATOM 678 C CA . TYR A 1 88 ? 0.880 4.183 16.354 1.00 97.06 88 TYR A CA 1
ATOM 679 C C . TYR A 1 88 ? 1.374 5.630 16.450 1.00 97.06 88 TYR A C 1
ATOM 681 O O . TYR A 1 88 ? 0.619 6.574 16.220 1.00 97.06 88 TYR A O 1
ATOM 689 N N . ARG A 1 89 ? 2.652 5.823 16.793 1.00 94.12 89 ARG A N 1
ATOM 690 C CA . ARG A 1 89 ? 3.285 7.138 16.896 1.00 94.12 89 ARG A CA 1
ATOM 691 C C . ARG A 1 89 ? 4.691 7.121 16.355 1.00 94.12 89 ARG A C 1
ATOM 693 O O . ARG A 1 89 ? 5.442 6.184 16.580 1.00 94.12 89 ARG A O 1
ATOM 700 N N . ARG A 1 90 ? 5.072 8.207 15.701 1.00 94.25 90 ARG A N 1
ATOM 701 C CA . ARG A 1 90 ? 6.441 8.369 15.242 1.00 94.25 90 ARG A CA 1
ATOM 702 C C . ARG A 1 90 ? 7.364 8.606 16.436 1.00 94.25 90 ARG A C 1
ATOM 704 O O . ARG A 1 90 ? 7.111 9.502 17.236 1.00 94.25 90 ARG A O 1
ATOM 711 N N . ASP A 1 91 ? 8.423 7.812 16.526 1.00 95.06 91 ASP A N 1
ATOM 712 C CA . ASP A 1 91 ? 9.514 7.978 17.484 1.00 95.06 91 ASP A CA 1
ATOM 713 C C . ASP A 1 91 ? 10.825 7.995 16.699 1.00 95.06 91 ASP A C 1
ATOM 715 O O . ASP A 1 91 ? 11.457 6.961 16.465 1.00 95.06 91 ASP A O 1
ATOM 719 N N . ASP A 1 92 ? 11.224 9.185 16.248 1.00 95.81 92 ASP A N 1
ATOM 720 C CA . ASP A 1 92 ? 12.445 9.345 15.465 1.00 95.81 92 ASP A CA 1
ATOM 721 C C . ASP A 1 92 ? 13.698 9.022 16.282 1.00 95.81 92 ASP A C 1
ATOM 723 O O . ASP A 1 92 ? 14.712 8.704 15.676 1.00 95.81 92 ASP A O 1
ATOM 727 N N . ALA A 1 93 ? 13.670 9.073 17.620 1.00 95.19 93 ALA A N 1
ATOM 728 C CA . ALA A 1 93 ? 14.834 8.755 18.445 1.00 95.19 93 ALA A CA 1
ATOM 729 C C . ALA A 1 93 ? 15.098 7.243 18.452 1.00 95.19 93 ALA A C 1
ATOM 731 O O . ALA A 1 93 ? 16.227 6.810 18.202 1.00 95.19 93 ALA A O 1
ATOM 732 N N . ARG A 1 94 ? 14.045 6.444 18.663 1.00 94.38 94 ARG A N 1
ATOM 733 C CA . ARG A 1 94 ? 14.103 4.973 18.618 1.00 94.38 94 ARG A CA 1
ATOM 734 C C . ARG A 1 94 ? 14.105 4.412 17.203 1.00 94.38 94 ARG A C 1
ATOM 736 O O . ARG A 1 94 ? 14.543 3.285 17.011 1.00 94.38 94 ARG A O 1
ATOM 743 N N . GLY A 1 95 ? 13.679 5.207 16.227 1.00 96.75 95 GLY A N 1
ATOM 744 C CA . GLY A 1 95 ? 13.583 4.790 14.837 1.00 96.75 95 GLY A CA 1
ATOM 745 C C . GLY A 1 95 ? 12.289 4.039 14.538 1.00 96.75 95 GLY A C 1
ATOM 746 O O . GLY A 1 95 ? 12.313 3.082 13.776 1.00 96.75 95 GLY A O 1
ATOM 747 N N . TYR A 1 96 ? 11.155 4.447 15.112 1.00 96.31 96 TYR A N 1
ATOM 748 C CA . TYR A 1 96 ? 9.861 3.817 14.843 1.00 96.31 96 TYR A CA 1
ATOM 749 C C . TYR A 1 96 ? 8.949 4.721 14.009 1.00 96.31 96 TYR A C 1
ATOM 751 O O . TYR A 1 96 ? 8.732 5.892 14.331 1.00 96.31 96 TYR A O 1
ATOM 759 N N . THR A 1 97 ? 8.432 4.177 12.909 1.00 97.50 97 THR A N 1
ATOM 760 C CA . THR A 1 97 ? 7.377 4.779 12.075 1.00 97.50 97 THR A CA 1
ATOM 761 C C . THR A 1 97 ? 5.996 4.358 12.564 1.00 97.50 97 THR A C 1
ATOM 763 O O . THR A 1 97 ? 5.854 3.388 13.316 1.00 97.50 97 THR A O 1
ATOM 766 N N . ARG A 1 98 ? 4.971 5.112 12.170 1.00 97.69 98 ARG A N 1
ATOM 767 C CA . ARG A 1 98 ? 3.579 4.827 12.530 1.00 97.69 98 ARG A CA 1
ATOM 768 C C . ARG A 1 98 ? 3.075 3.584 11.792 1.00 97.69 98 ARG A C 1
ATOM 770 O O . ARG A 1 98 ? 3.452 3.341 10.655 1.00 97.69 98 ARG A O 1
ATOM 777 N N . ALA A 1 99 ? 2.191 2.825 12.429 1.00 98.12 99 ALA A N 1
ATOM 778 C CA . ALA A 1 99 ? 1.516 1.684 11.815 1.00 98.12 99 ALA A CA 1
ATOM 779 C C . ALA A 1 99 ? 0.347 2.085 10.895 1.00 98.12 99 ALA A C 1
ATOM 781 O O . ALA A 1 99 ? -0.142 1.254 10.138 1.00 98.12 99 ALA A O 1
ATOM 782 N N . TYR A 1 100 ? -0.073 3.355 10.940 1.00 98.50 100 TYR A N 1
ATOM 783 C CA . TYR A 1 100 ? -1.009 3.930 9.973 1.00 98.50 100 TYR A CA 1
ATOM 784 C C . TYR A 1 100 ? -0.368 4.054 8.589 1.00 98.50 100 TYR A C 1
ATOM 786 O O . TYR A 1 100 ? 0.838 4.289 8.484 1.00 98.50 100 TYR A O 1
ATOM 794 N N . ASP A 1 101 ? -1.193 3.989 7.543 1.00 98.38 101 ASP A N 1
ATOM 795 C CA . ASP A 1 101 ? -0.794 4.163 6.141 1.00 98.38 101 ASP A CA 1
ATOM 796 C C . ASP A 1 101 ? -0.446 5.629 5.808 1.00 98.38 101 ASP A C 1
ATOM 798 O O . ASP A 1 101 ? -1.060 6.267 4.958 1.00 98.38 101 ASP A O 1
ATOM 802 N N . THR A 1 102 ? 0.505 6.210 6.541 1.00 97.69 102 THR A N 1
ATOM 803 C CA . THR A 1 102 ? 0.836 7.644 6.485 1.00 97.69 102 THR A CA 1
ATOM 804 C C . THR A 1 102 ? 2.320 7.913 6.295 1.00 97.69 102 THR A C 1
ATOM 806 O O . THR A 1 102 ? 2.689 8.949 5.748 1.00 97.69 102 THR A O 1
ATOM 809 N N . ASP A 1 103 ? 3.186 7.020 6.777 1.00 97.94 103 ASP A N 1
ATOM 810 C CA . ASP A 1 103 ? 4.630 7.216 6.718 1.00 97.94 103 ASP A CA 1
ATOM 811 C C . ASP A 1 103 ? 5.199 6.481 5.496 1.00 97.94 103 ASP A C 1
ATOM 813 O O . ASP A 1 103 ? 5.069 5.269 5.350 1.00 97.94 103 ASP A O 1
ATOM 817 N N . HIS A 1 104 ? 5.867 7.209 4.606 1.00 97.62 104 HIS A N 1
ATOM 818 C CA . HIS A 1 104 ? 6.589 6.637 3.471 1.00 97.62 104 HIS A CA 1
ATOM 819 C C . HIS A 1 104 ? 7.783 7.535 3.096 1.00 97.62 104 HIS A C 1
ATOM 821 O O . HIS A 1 104 ? 7.783 8.731 3.410 1.00 97.62 104 HIS A O 1
ATOM 827 N N . PRO A 1 105 ? 8.831 7.000 2.447 1.00 96.81 105 PRO A N 1
ATOM 828 C CA . PRO A 1 105 ? 9.911 7.810 1.893 1.00 96.81 105 PRO A CA 1
ATOM 829 C C . PRO A 1 105 ? 9.442 8.751 0.774 1.00 96.81 105 PRO A C 1
ATOM 831 O O . PRO A 1 105 ? 8.387 8.559 0.177 1.00 96.81 105 PRO A O 1
ATOM 834 N N . TRP A 1 106 ? 10.259 9.750 0.433 1.00 96.44 106 TRP A N 1
ATOM 835 C CA . TRP A 1 106 ? 9.884 10.793 -0.535 1.00 96.44 106 TRP A CA 1
ATOM 836 C C . TRP A 1 106 ? 9.608 10.274 -1.955 1.00 96.44 106 TRP A C 1
ATOM 838 O O . TRP A 1 106 ? 8.889 10.925 -2.708 1.00 96.44 106 TRP A O 1
ATOM 848 N N . TRP A 1 107 ? 10.192 9.135 -2.337 1.00 96.81 107 TRP A N 1
ATOM 849 C CA . TRP A 1 107 ? 9.981 8.525 -3.653 1.00 96.81 107 TRP A CA 1
ATOM 850 C C . TRP A 1 107 ? 8.734 7.647 -3.713 1.00 96.81 107 TRP A C 1
ATOM 852 O O . TRP A 1 107 ? 8.307 7.314 -4.811 1.00 96.81 107 TRP A O 1
ATOM 862 N N . ALA A 1 108 ? 8.220 7.254 -2.551 1.00 97.25 108 ALA A N 1
ATOM 863 C CA . ALA A 1 108 ? 7.222 6.220 -2.339 1.00 97.25 108 ALA A CA 1
ATOM 864 C C . ALA A 1 108 ? 5.804 6.805 -2.233 1.00 97.25 108 ALA A C 1
ATOM 866 O O . ALA A 1 108 ? 5.593 8.012 -2.369 1.00 97.25 108 ALA A O 1
ATOM 867 N N . SER A 1 109 ? 4.833 5.945 -1.942 1.00 98.06 109 SER A N 1
ATOM 868 C CA . SER A 1 109 ? 3.466 6.343 -1.612 1.00 98.06 109 SER A CA 1
ATOM 869 C C . SER A 1 109 ? 2.887 5.479 -0.492 1.00 98.06 109 SER A C 1
ATOM 871 O O . SER A 1 109 ? 3.444 4.444 -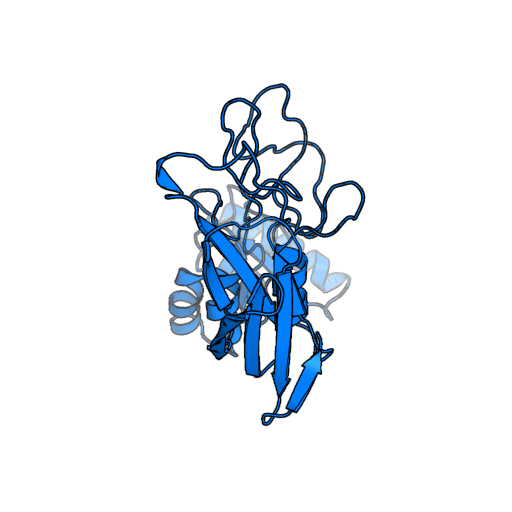0.115 1.00 98.06 109 SER A O 1
ATOM 873 N N . THR A 1 110 ? 1.728 5.879 0.018 1.00 98.56 110 THR A N 1
ATOM 874 C CA . THR A 1 110 ? 0.901 5.025 0.878 1.00 98.56 110 THR A CA 1
ATOM 875 C C . THR A 1 110 ? 0.335 3.842 0.080 1.00 98.56 110 THR A C 1
ATOM 877 O O . THR A 1 110 ? 0.321 3.881 -1.162 1.00 98.56 110 THR A O 1
ATOM 880 N N . ALA A 1 111 ? -0.105 2.790 0.772 1.00 98.38 111 ALA A N 1
ATOM 881 C CA . ALA A 1 111 ? -0.795 1.651 0.172 1.00 98.38 111 ALA A CA 1
ATOM 882 C C . ALA A 1 111 ? -2.070 2.106 -0.554 1.00 98.38 111 ALA A C 1
ATOM 884 O O . ALA A 1 111 ? -2.302 1.728 -1.705 1.00 98.38 111 ALA A O 1
ATOM 885 N N . GLU A 1 112 ? -2.834 2.996 0.081 1.00 98.44 112 GLU A N 1
ATOM 886 C CA . GLU A 1 112 ? -4.070 3.548 -0.465 1.00 98.44 112 GLU A CA 1
ATOM 887 C C . GLU A 1 112 ? -3.848 4.374 -1.737 1.00 98.44 112 GLU A C 1
ATOM 889 O O . GLU A 1 112 ? -4.580 4.231 -2.723 1.00 98.44 112 GLU A O 1
ATOM 894 N N . ALA A 1 113 ? -2.798 5.196 -1.769 1.00 98.38 113 ALA A N 1
ATOM 895 C CA . ALA A 1 113 ? -2.535 6.090 -2.890 1.00 98.38 113 ALA A CA 1
ATOM 896 C C . ALA A 1 113 ? -2.185 5.341 -4.185 1.00 98.38 113 ALA A C 1
ATOM 898 O O . ALA A 1 113 ? -2.711 5.675 -5.248 1.00 98.38 113 ALA A O 1
ATOM 899 N N . TRP A 1 114 ? -1.307 4.330 -4.133 1.00 98.38 114 TRP A N 1
ATOM 900 C CA . TRP A 1 114 ? -0.943 3.612 -5.360 1.00 98.38 114 TRP A CA 1
ATOM 901 C C . TRP A 1 114 ? -2.054 2.663 -5.809 1.00 98.38 114 TRP A C 1
ATOM 903 O O . TRP A 1 114 ? -2.332 2.585 -7.008 1.00 98.38 114 TRP A O 1
ATOM 913 N N . TRP A 1 115 ? -2.690 1.951 -4.870 1.00 98.44 115 TRP A N 1
ATOM 914 C CA . TRP A 1 115 ? -3.681 0.944 -5.224 1.00 98.44 115 TRP A CA 1
ATOM 915 C C . TRP A 1 115 ? -4.927 1.586 -5.817 1.00 98.44 115 TRP A C 1
ATOM 917 O O . TRP A 1 115 ? -5.370 1.161 -6.882 1.00 98.44 115 TRP A O 1
ATOM 927 N N . SER A 1 116 ? -5.442 2.655 -5.201 1.00 97.81 116 SER A N 1
ATOM 928 C CA . SER A 1 116 ? -6.585 3.391 -5.750 1.00 97.81 116 SER A CA 1
ATOM 929 C C . SER A 1 116 ? -6.306 3.894 -7.168 1.00 97.81 116 SER A C 1
ATOM 931 O O . SER A 1 116 ? -7.182 3.817 -8.029 1.00 97.81 116 SER A O 1
ATOM 933 N N . TYR A 1 117 ? -5.084 4.349 -7.458 1.00 98.25 117 TYR A N 1
ATOM 934 C CA . TYR A 1 117 ? -4.701 4.776 -8.801 1.00 98.25 117 TYR A CA 1
ATOM 935 C C . TYR A 1 117 ? -4.723 3.615 -9.804 1.00 98.25 117 TYR A C 1
ATOM 937 O O . TYR A 1 117 ? -5.336 3.737 -10.869 1.00 98.25 117 TYR A O 1
ATOM 945 N N . VAL A 1 118 ? -4.068 2.499 -9.474 1.00 98.12 118 VAL A N 1
ATOM 946 C CA . VAL A 1 118 ? -3.927 1.339 -10.369 1.00 98.12 118 VAL A CA 1
ATOM 947 C C . VAL A 1 118 ? -5.261 0.625 -10.579 1.00 98.12 118 VAL A C 1
ATOM 949 O O . VAL A 1 118 ? -5.608 0.310 -11.714 1.00 98.12 118 VAL A O 1
ATOM 952 N N . ALA A 1 119 ? -6.051 0.434 -9.522 1.00 97.44 119 ALA A N 1
ATOM 953 C CA . ALA A 1 119 ? -7.325 -0.283 -9.579 1.00 97.44 119 ALA A CA 1
ATOM 954 C C . ALA A 1 119 ? -8.360 0.373 -10.511 1.00 97.44 119 ALA A C 1
ATOM 956 O O . ALA A 1 119 ? -9.248 -0.300 -11.028 1.00 97.44 119 ALA A O 1
ATOM 957 N N . GLN A 1 120 ? -8.230 1.678 -10.759 1.00 97.38 120 GLN A N 1
ATOM 958 C CA . GLN A 1 120 ? -9.110 2.440 -11.649 1.00 97.38 120 GLN A CA 1
ATOM 959 C C . GLN A 1 120 ? -8.646 2.447 -13.118 1.00 97.38 120 GLN A C 1
ATOM 961 O O . GLN A 1 120 ? -9.291 3.070 -13.962 1.00 97.38 120 GLN A O 1
ATOM 966 N N . ARG A 1 121 ? -7.524 1.793 -13.449 1.00 98.12 121 ARG A N 1
ATOM 967 C CA . ARG A 1 121 ? -6.880 1.865 -14.770 1.00 98.12 121 ARG A CA 1
ATOM 968 C C . ARG A 1 121 ? -6.671 0.469 -15.355 1.00 98.12 121 ARG A C 1
ATOM 970 O O . ARG A 1 121 ? -5.634 -0.141 -15.115 1.00 98.12 121 ARG A O 1
ATOM 977 N N . PRO A 1 122 ? -7.601 -0.034 -16.188 1.00 97.38 122 PRO A N 1
ATOM 978 C CA . PRO A 1 122 ? -7.551 -1.412 -16.688 1.00 97.38 122 PRO A CA 1
ATOM 979 C C . PRO A 1 122 ? -6.361 -1.712 -17.616 1.00 97.38 122 PRO A C 1
ATOM 981 O O . PRO A 1 122 ? -6.075 -2.877 -17.876 1.00 97.38 122 PRO A O 1
ATOM 984 N N . TYR A 1 123 ? -5.668 -0.689 -18.128 1.00 97.56 123 TYR A N 1
ATOM 985 C CA . TYR A 1 123 ? -4.445 -0.847 -18.927 1.00 97.56 123 TYR A CA 1
ATOM 986 C C . TYR A 1 123 ? -3.172 -1.006 -18.080 1.00 97.56 123 TYR A C 1
ATOM 988 O O . TYR A 1 123 ? -2.108 -1.291 -18.630 1.00 97.56 123 TYR A O 1
ATOM 996 N N . ILE A 1 124 ? -3.259 -0.834 -16.757 1.00 98.56 124 ILE A N 1
ATOM 997 C CA . ILE A 1 124 ? -2.175 -1.145 -15.828 1.00 98.56 124 ILE A CA 1
ATOM 998 C C . ILE A 1 124 ? -2.411 -2.556 -15.293 1.00 98.56 124 ILE A C 1
ATOM 1000 O O . ILE A 1 124 ? -3.415 -2.816 -14.638 1.00 98.56 124 ILE A O 1
ATOM 1004 N N . ALA A 1 125 ? -1.477 -3.474 -15.543 1.00 98.19 125 ALA A N 1
ATOM 1005 C CA . ALA A 1 125 ? -1.678 -4.891 -15.225 1.00 98.19 125 ALA A CA 1
ATOM 1006 C C . ALA A 1 125 ? -1.709 -5.206 -13.714 1.00 98.19 125 ALA A C 1
ATOM 1008 O O . ALA A 1 125 ? -2.110 -6.300 -13.323 1.00 98.19 125 ALA A O 1
ATOM 1009 N N . GLY A 1 126 ? -1.261 -4.278 -12.865 1.00 98.06 126 GLY A N 1
ATOM 1010 C CA . GLY A 1 126 ? -1.189 -4.432 -11.413 1.00 98.06 126 GLY A CA 1
ATOM 1011 C C . GLY A 1 126 ? 0.080 -3.807 -10.836 1.00 98.06 126 GLY A C 1
ATOM 1012 O O . GLY A 1 126 ? 0.697 -2.941 -11.464 1.00 98.06 126 GLY A O 1
ATOM 1013 N N . GLY A 1 127 ? 0.481 -4.262 -9.647 1.00 98.00 127 GLY A N 1
ATOM 1014 C CA . GLY A 1 127 ? 1.701 -3.808 -8.989 1.00 98.00 127 GLY A CA 1
ATOM 1015 C C . GLY A 1 127 ? 2.297 -4.833 -8.025 1.00 98.00 127 GLY A C 1
ATOM 1016 O O . GLY A 1 127 ? 1.587 -5.694 -7.507 1.00 98.00 127 GLY A O 1
ATOM 1017 N N . PHE A 1 128 ? 3.601 -4.725 -7.777 1.00 98.75 128 PHE A N 1
ATOM 1018 C CA . PHE A 1 128 ? 4.308 -5.461 -6.731 1.00 98.75 128 PHE A CA 1
ATOM 1019 C C . PHE A 1 128 ? 4.667 -4.493 -5.608 1.00 98.75 128 PHE A C 1
ATOM 1021 O O . PHE A 1 128 ? 5.322 -3.478 -5.842 1.00 98.75 128 PHE A O 1
ATOM 1028 N N . ILE A 1 129 ? 4.203 -4.772 -4.393 1.00 98.56 129 ILE A N 1
ATOM 1029 C CA . ILE A 1 129 ? 4.468 -3.900 -3.248 1.00 98.56 129 ILE A CA 1
ATOM 1030 C C . ILE A 1 129 ? 5.901 -4.082 -2.752 1.00 98.56 129 ILE A C 1
ATOM 1032 O O . ILE A 1 129 ? 6.401 -5.206 -2.675 1.00 98.56 129 ILE A O 1
ATOM 1036 N N . TRP A 1 130 ? 6.528 -2.981 -2.354 1.00 98.69 130 TRP A N 1
ATOM 1037 C CA . TRP A 1 130 ? 7.751 -2.989 -1.562 1.00 98.69 130 TRP A CA 1
ATOM 1038 C C . TRP A 1 130 ? 7.372 -2.796 -0.082 1.00 98.69 130 TRP A C 1
ATOM 1040 O O . TRP A 1 130 ? 6.979 -1.700 0.301 1.00 98.69 130 TRP A O 1
ATOM 1050 N N . THR A 1 131 ? 7.358 -3.821 0.772 1.00 98.69 131 THR A N 1
ATOM 1051 C CA . THR A 1 131 ? 7.584 -5.252 0.489 1.00 98.69 131 THR A CA 1
ATOM 1052 C C . THR A 1 131 ? 6.491 -6.131 1.099 1.00 98.69 131 THR A C 1
ATOM 1054 O O . THR A 1 131 ? 5.666 -5.697 1.903 1.00 98.69 131 THR A O 1
ATOM 1057 N N . GLY A 1 132 ? 6.478 -7.415 0.730 1.00 98.44 132 GLY A N 1
ATOM 1058 C CA . GLY A 1 132 ? 5.624 -8.404 1.394 1.00 98.44 132 GLY A CA 1
ATOM 1059 C C . GLY A 1 132 ? 6.028 -8.639 2.856 1.00 98.44 132 GLY A C 1
ATOM 1060 O O . GLY A 1 132 ? 5.205 -8.528 3.760 1.00 98.44 132 GLY A O 1
ATOM 1061 N N . PHE A 1 133 ? 7.309 -8.921 3.089 1.00 98.69 133 PHE A N 1
ATOM 1062 C CA . PHE A 1 133 ? 7.892 -9.132 4.416 1.00 98.69 133 PHE A CA 1
ATOM 1063 C C . PHE A 1 133 ? 8.990 -8.112 4.683 1.00 98.69 133 PHE A C 1
ATOM 1065 O O . PHE A 1 133 ? 9.706 -7.709 3.761 1.00 98.69 133 PHE A O 1
ATOM 1072 N N . ASP A 1 134 ? 9.170 -7.764 5.953 1.00 98.69 134 ASP A N 1
ATOM 1073 C CA . ASP A 1 134 ? 10.396 -7.109 6.385 1.00 98.69 134 ASP A CA 1
ATOM 1074 C C . ASP A 1 134 ? 11.613 -8.020 6.172 1.00 98.69 134 ASP A C 1
ATOM 1076 O O . ASP A 1 134 ? 11.549 -9.247 6.293 1.00 98.69 134 ASP A O 1
ATOM 1080 N N . TYR A 1 135 ? 12.750 -7.394 5.893 1.00 98.56 135 TYR A N 1
ATOM 1081 C CA . TYR A 1 135 ? 14.043 -8.024 5.664 1.00 98.56 135 TYR A CA 1
ATOM 1082 C C . TYR A 1 135 ? 15.141 -7.309 6.463 1.00 98.56 135 TYR A C 1
ATOM 1084 O O . TYR A 1 135 ? 14.934 -6.262 7.074 1.00 98.56 135 TYR A O 1
ATOM 1092 N N . ARG A 1 136 ? 16.336 -7.904 6.519 1.00 97.44 136 ARG A N 1
ATOM 1093 C CA . ARG A 1 136 ? 17.500 -7.293 7.183 1.00 97.44 136 ARG A CA 1
ATOM 1094 C C . ARG A 1 136 ? 18.157 -6.252 6.276 1.00 97.44 136 ARG A C 1
ATOM 1096 O O . ARG A 1 136 ? 18.280 -6.479 5.079 1.00 97.44 136 ARG A O 1
ATOM 1103 N N . GLY A 1 137 ? 18.693 -5.190 6.868 1.00 96.69 137 GLY A N 1
ATOM 1104 C CA . GLY A 1 137 ? 19.255 -4.050 6.145 1.00 96.69 137 GLY A CA 1
ATOM 1105 C C . GLY A 1 137 ? 18.191 -3.023 5.765 1.00 96.69 137 GLY A C 1
ATOM 1106 O O . GLY A 1 137 ? 17.053 -3.121 6.208 1.00 96.69 137 GLY A O 1
ATOM 1107 N N . GLU A 1 138 ? 18.612 -2.012 5.002 1.00 97.75 138 GLU A N 1
ATOM 1108 C CA . GLU A 1 138 ? 17.767 -0.918 4.499 1.00 97.75 138 GLU A CA 1
ATOM 1109 C C . GLU A 1 138 ? 16.723 -0.393 5.508 1.00 97.75 138 GLU A C 1
ATOM 1111 O O . GLU A 1 138 ? 15.520 -0.390 5.237 1.00 97.75 138 GLU A O 1
ATOM 1116 N N . PRO A 1 139 ? 17.154 0.051 6.701 1.00 97.19 139 PRO A N 1
ATOM 1117 C CA . PRO A 1 139 ? 16.252 0.478 7.765 1.00 97.19 139 PRO A CA 1
ATOM 1118 C C . PRO A 1 139 ? 15.660 1.872 7.507 1.00 97.19 139 PRO A C 1
ATOM 1120 O O . PRO A 1 139 ? 15.505 2.665 8.432 1.00 97.19 139 PRO A O 1
ATOM 1123 N N . THR A 1 140 ? 15.355 2.202 6.253 1.00 97.62 140 THR A N 1
ATOM 1124 C CA . THR A 1 140 ? 14.732 3.458 5.846 1.00 97.62 140 THR A CA 1
ATOM 1125 C C . THR A 1 140 ? 13.456 3.688 6.670 1.00 97.62 140 THR A C 1
ATOM 1127 O O . THR A 1 140 ? 12.650 2.770 6.819 1.00 97.62 140 THR A O 1
ATOM 1130 N N . PRO A 1 141 ? 13.246 4.899 7.220 1.00 96.56 141 PRO A N 1
ATOM 1131 C CA . PRO A 1 141 ? 14.029 6.125 7.016 1.00 96.56 141 PRO A CA 1
ATOM 1132 C C . PRO A 1 141 ? 15.223 6.295 7.975 1.00 96.56 141 PRO A C 1
ATOM 1134 O O . PRO A 1 141 ? 15.921 7.306 7.934 1.00 96.56 141 PRO A O 1
ATOM 1137 N N . TYR A 1 142 ? 15.478 5.333 8.853 1.00 96.94 142 TYR A N 1
ATOM 1138 C CA . TYR A 1 142 ? 16.454 5.417 9.934 1.00 96.94 142 TYR A CA 1
ATOM 1139 C C . TYR A 1 142 ? 17.737 4.643 9.622 1.00 96.94 142 TYR A C 1
ATOM 1141 O O . TYR A 1 142 ? 18.079 3.676 10.297 1.00 96.94 142 TYR A O 1
ATOM 1149 N N . ASN A 1 143 ? 18.500 5.130 8.641 1.00 95.00 143 ASN A N 1
ATOM 1150 C CA . ASN A 1 143 ? 19.781 4.559 8.195 1.00 95.00 143 ASN A CA 1
ATOM 1151 C C . ASN A 1 143 ? 20.929 4.772 9.198 1.00 95.00 143 ASN A C 1
ATOM 1153 O O . ASN A 1 143 ? 21.927 5.427 8.902 1.00 95.00 143 ASN A O 1
ATOM 1157 N N . ARG A 1 144 ? 20.767 4.244 10.415 1.00 95.31 144 ARG A N 1
ATOM 1158 C CA . ARG A 1 144 ? 21.727 4.327 11.521 1.00 95.31 144 ARG A CA 1
ATOM 1159 C C . ARG A 1 144 ? 21.490 3.229 12.561 1.00 95.31 144 ARG A C 1
ATOM 1161 O O . ARG A 1 144 ? 20.354 2.822 12.803 1.00 95.31 144 ARG A O 1
ATOM 1168 N N . TRP A 1 145 ? 22.556 2.843 13.259 1.00 95.19 145 TRP A N 1
ATOM 1169 C CA . TRP A 1 145 ? 22.480 1.980 14.441 1.00 95.19 145 TRP A CA 1
ATOM 1170 C C . TRP A 1 145 ? 21.549 2.585 15.519 1.00 95.19 145 TRP A C 1
ATOM 1172 O O . TRP A 1 145 ? 21.597 3.802 15.722 1.00 95.19 145 TRP A O 1
ATOM 1182 N N . PRO A 1 146 ? 20.713 1.788 16.221 1.00 95.06 146 PRO A N 1
ATOM 1183 C CA . PRO A 1 146 ? 20.609 0.322 16.189 1.00 95.06 146 PRO A CA 1
ATOM 1184 C C . PRO A 1 146 ? 19.624 -0.250 15.154 1.00 95.06 146 PRO A C 1
ATOM 1186 O O . PRO A 1 146 ? 19.319 -1.439 15.205 1.00 95.06 146 PRO A O 1
ATOM 1189 N N . ASN A 1 147 ? 19.119 0.551 14.212 1.00 97.12 147 ASN A N 1
ATOM 1190 C CA . ASN A 1 147 ? 18.181 0.061 13.204 1.00 97.12 147 ASN A CA 1
ATOM 1191 C C . ASN A 1 147 ? 18.927 -0.771 12.153 1.00 97.12 147 ASN A C 1
ATOM 1193 O O . ASN A 1 147 ? 19.848 -0.285 11.497 1.00 97.12 147 ASN A O 1
ATOM 1197 N N . VAL A 1 148 ? 18.540 -2.040 12.019 1.00 96.38 148 VAL A N 1
ATOM 1198 C CA . VAL A 1 148 ? 19.230 -3.033 11.171 1.00 96.38 148 VAL A CA 1
ATOM 1199 C C . VAL A 1 148 ? 18.279 -3.857 10.301 1.00 96.38 148 VAL A C 1
ATOM 1201 O O . VAL A 1 148 ? 18.713 -4.800 9.643 1.00 96.38 148 VAL A O 1
ATOM 1204 N N . ALA A 1 149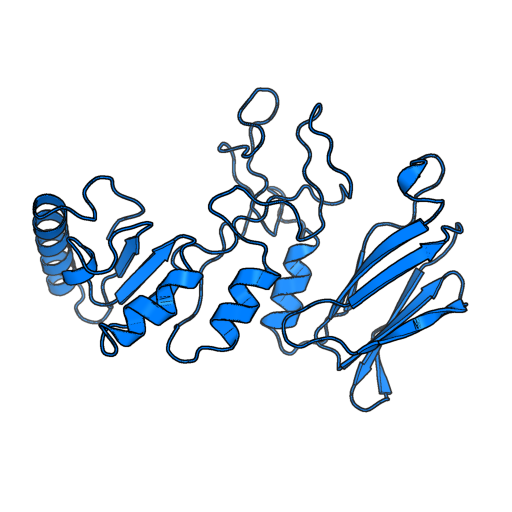 ? 16.989 -3.536 10.310 1.00 96.75 149 ALA A N 1
ATOM 1205 C CA . ALA A 1 149 ? 15.959 -4.205 9.528 1.00 96.75 149 ALA A CA 1
ATOM 1206 C C . ALA A 1 149 ? 15.037 -3.169 8.888 1.00 96.75 149 ALA A C 1
ATOM 1208 O O . ALA A 1 149 ? 14.891 -2.061 9.415 1.00 96.75 149 ALA A O 1
ATOM 1209 N N . SER A 1 150 ? 14.429 -3.551 7.772 1.00 98.00 150 SER A N 1
ATOM 1210 C CA . SER A 1 150 ? 13.476 -2.733 7.042 1.00 98.00 150 SER A CA 1
ATOM 1211 C C . SER A 1 150 ? 12.220 -2.466 7.866 1.00 98.00 150 SER A C 1
ATOM 1213 O O . SER A 1 150 ? 11.923 -3.167 8.834 1.00 98.00 150 SER A O 1
ATOM 1215 N N . GLN A 1 151 ? 11.448 -1.475 7.426 1.00 98.06 151 GLN A N 1
ATOM 1216 C CA . GLN A 1 151 ? 10.096 -1.214 7.931 1.00 98.06 151 GLN A CA 1
ATOM 1217 C C . GLN A 1 151 ? 9.039 -1.267 6.816 1.00 98.06 151 GLN A C 1
ATOM 1219 O O . GLN A 1 151 ? 7.892 -0.901 7.050 1.00 98.06 151 GLN A O 1
ATOM 1224 N N . PHE A 1 152 ? 9.412 -1.720 5.615 1.00 98.56 152 PHE A N 1
ATOM 1225 C CA . PHE A 1 152 ? 8.566 -1.724 4.415 1.00 98.56 152 PHE A CA 1
ATOM 1226 C C . PHE A 1 152 ? 7.528 -2.846 4.369 1.00 98.56 152 PHE A C 1
ATOM 1228 O O . PHE A 1 152 ? 6.534 -2.743 3.653 1.00 98.56 152 PHE A O 1
ATOM 1235 N N . GLY A 1 153 ? 7.774 -3.946 5.082 1.00 98.50 153 GLY A N 1
ATOM 1236 C CA . GLY A 1 153 ? 6.958 -5.145 4.979 1.00 98.50 153 GLY A CA 1
ATOM 1237 C C . GLY A 1 153 ? 5.544 -4.920 5.490 1.00 98.50 153 GLY A C 1
ATOM 1238 O O . GLY A 1 153 ? 5.366 -4.340 6.560 1.00 98.50 153 GLY A O 1
ATOM 1239 N N . VAL A 1 154 ? 4.538 -5.445 4.789 1.00 98.56 154 VAL A N 1
ATOM 1240 C CA . VAL A 1 154 ? 3.178 -5.583 5.352 1.00 98.56 154 VAL A CA 1
ATOM 1241 C C . VAL A 1 154 ? 3.107 -6.682 6.417 1.00 98.56 154 VAL A C 1
ATOM 1243 O O . VAL A 1 154 ? 2.230 -6.666 7.280 1.00 98.56 154 VAL A O 1
ATOM 1246 N N . LEU A 1 155 ? 4.061 -7.613 6.385 1.00 98.75 155 LEU A N 1
ATOM 1247 C CA . LEU A 1 155 ? 4.364 -8.570 7.443 1.00 98.75 155 LEU A CA 1
ATOM 1248 C C . LEU A 1 155 ? 5.716 -8.204 8.068 1.00 98.75 155 LEU A C 1
ATOM 1250 O O . LEU A 1 155 ? 6.648 -7.822 7.356 1.00 98.75 155 LEU A O 1
ATOM 1254 N N . ASP A 1 156 ? 5.846 -8.336 9.387 1.00 98.50 156 ASP A N 1
ATOM 1255 C CA . ASP A 1 156 ? 7.151 -8.201 10.038 1.00 98.50 156 ASP A CA 1
ATOM 1256 C C . ASP A 1 156 ? 8.068 -9.407 9.747 1.00 98.50 156 ASP A C 1
ATOM 1258 O O . ASP A 1 156 ? 7.663 -10.398 9.135 1.00 98.50 156 ASP A O 1
ATOM 1262 N N . SER A 1 157 ? 9.322 -9.355 10.206 1.00 97.56 157 SER A N 1
ATOM 1263 C CA . SER A 1 157 ? 10.305 -10.424 9.964 1.00 97.56 157 SER A CA 1
ATOM 1264 C C . SER A 1 157 ? 9.940 -11.770 10.605 1.00 97.56 157 SER A C 1
ATOM 1266 O O . SER A 1 157 ? 10.549 -12.788 10.284 1.00 97.56 157 SER A O 1
ATOM 1268 N N . CYS A 1 158 ? 8.986 -11.776 11.538 1.00 98.00 158 CYS A N 1
ATOM 1269 C CA . CYS A 1 158 ? 8.453 -12.973 12.183 1.00 98.00 158 CYS A CA 1
ATOM 1270 C C . CYS A 1 158 ? 7.193 -13.500 11.473 1.00 98.00 158 CYS A C 1
ATOM 1272 O O . CYS A 1 158 ? 6.638 -14.513 11.895 1.00 98.00 158 CYS A O 1
ATOM 1274 N N . GLY A 1 159 ? 6.742 -12.832 10.407 1.00 98.19 159 GLY A N 1
ATOM 1275 C CA . GLY A 1 159 ? 5.532 -13.168 9.664 1.00 98.19 159 GLY A CA 1
ATOM 1276 C C . GLY A 1 159 ? 4.240 -12.708 10.325 1.00 98.19 159 GLY A C 1
ATOM 1277 O O . GLY A 1 159 ? 3.166 -13.155 9.924 1.00 98.19 159 GLY A O 1
ATOM 1278 N N . PHE A 1 160 ? 4.312 -11.816 11.315 1.00 98.69 160 PHE A N 1
ATOM 1279 C CA . PHE A 1 160 ? 3.117 -11.242 11.918 1.00 98.69 160 PHE A CA 1
ATOM 1280 C C . PHE A 1 160 ? 2.605 -10.062 11.085 1.00 98.69 160 PHE A C 1
ATOM 1282 O O . PHE A 1 160 ? 3.397 -9.190 10.712 1.00 98.69 160 PHE A O 1
ATOM 1289 N N . PRO A 1 161 ? 1.290 -9.991 10.813 1.00 98.69 161 PRO A N 1
ATOM 1290 C CA . PRO A 1 161 ? 0.723 -8.912 10.019 1.00 98.69 161 PRO A CA 1
ATOM 1291 C C . PRO A 1 161 ? 0.795 -7.565 10.733 1.00 98.69 161 PRO A C 1
ATOM 1293 O O . PRO A 1 161 ? 0.522 -7.460 11.932 1.00 98.69 161 PRO A O 1
ATOM 1296 N N . LYS A 1 162 ? 1.154 -6.532 9.969 1.00 98.75 162 LYS A N 1
ATOM 1297 C CA . LYS A 1 162 ? 0.958 -5.119 10.319 1.00 98.75 162 LYS A CA 1
ATOM 1298 C C . LYS A 1 162 ? -0.418 -4.661 9.832 1.00 98.75 162 LYS A C 1
ATOM 1300 O O . LYS A 1 162 ? -1.075 -5.376 9.082 1.00 98.75 162 LYS A O 1
ATOM 1305 N N . ASP A 1 163 ? -0.854 -3.465 10.207 1.00 98.75 163 ASP A N 1
ATOM 1306 C CA . ASP A 1 163 ? -2.205 -2.993 9.876 1.00 98.75 163 ASP A CA 1
ATOM 1307 C C . ASP A 1 163 ? -2.459 -2.915 8.356 1.00 98.75 163 ASP A C 1
ATOM 1309 O O . ASP A 1 163 ? -3.482 -3.409 7.878 1.00 98.75 163 ASP A O 1
ATOM 1313 N N . ASN A 1 164 ? -1.467 -2.477 7.569 1.00 98.38 164 ASN A N 1
ATOM 1314 C CA . ASN A 1 164 ? -1.552 -2.443 6.100 1.00 98.38 164 ASN A CA 1
ATOM 1315 C C . ASN A 1 164 ? -1.699 -3.824 5.428 1.00 98.38 164 ASN A C 1
ATOM 1317 O O . ASN A 1 164 ? -2.141 -3.893 4.281 1.00 98.38 164 ASN A O 1
ATOM 1321 N N . TYR A 1 165 ? -1.391 -4.940 6.104 1.00 98.75 165 TYR A N 1
ATOM 1322 C CA . TYR A 1 165 ? -1.734 -6.274 5.585 1.00 98.75 165 TYR A CA 1
ATOM 1323 C C . TYR A 1 165 ? -3.248 -6.401 5.360 1.00 98.75 165 TYR A C 1
ATOM 1325 O O . TYR A 1 165 ? -3.697 -6.939 4.346 1.00 98.75 165 TYR A O 1
ATOM 1333 N N . TRP A 1 166 ? -4.040 -5.870 6.293 1.00 98.75 166 TRP A N 1
ATOM 1334 C CA . TRP A 1 166 ? -5.495 -5.949 6.251 1.00 98.75 166 TRP A CA 1
ATOM 1335 C C . TRP A 1 166 ? -6.105 -5.010 5.218 1.00 98.75 166 TRP A C 1
ATOM 1337 O O . TRP A 1 166 ? -7.132 -5.363 4.639 1.00 98.75 166 TRP A O 1
ATOM 1347 N N . TYR A 1 167 ? -5.447 -3.884 4.919 1.00 98.75 167 TYR A N 1
ATOM 1348 C CA . TYR A 1 167 ? -5.792 -3.054 3.766 1.00 98.75 167 TYR A CA 1
ATOM 1349 C C . TYR A 1 167 ? -5.751 -3.882 2.476 1.00 98.75 167 TYR A C 1
ATOM 1351 O O . TYR A 1 167 ? -6.774 -4.046 1.813 1.00 98.75 167 TYR A O 1
ATOM 1359 N N . TYR A 1 168 ? -4.606 -4.497 2.161 1.00 98.69 168 TYR A N 1
ATOM 1360 C CA . TYR A 1 168 ? -4.480 -5.308 0.946 1.00 98.69 168 TYR A CA 1
ATOM 1361 C C . TYR A 1 168 ? -5.428 -6.507 0.944 1.00 98.69 168 TYR A C 1
ATOM 1363 O O . TYR A 1 168 ? -6.021 -6.811 -0.087 1.00 98.69 168 TYR A O 1
ATOM 1371 N N . ARG A 1 169 ? -5.644 -7.162 2.092 1.00 98.44 169 ARG A N 1
ATOM 1372 C CA . ARG A 1 169 ? -6.618 -8.258 2.203 1.00 98.44 169 ARG A CA 1
ATOM 1373 C C . ARG A 1 169 ? -8.036 -7.797 1.860 1.00 98.44 169 ARG A C 1
ATOM 1375 O O . ARG A 1 169 ? -8.720 -8.490 1.112 1.00 98.44 169 ARG A O 1
ATOM 1382 N N . ALA A 1 170 ? -8.467 -6.639 2.365 1.00 98.44 170 ALA A N 1
ATOM 1383 C CA . ALA A 1 170 ? -9.771 -6.067 2.038 1.00 98.44 170 ALA A CA 1
ATOM 1384 C C . ALA A 1 170 ? -9.885 -5.762 0.535 1.00 98.44 170 ALA A C 1
ATOM 1386 O O . ALA A 1 170 ? -10.901 -6.062 -0.083 1.00 98.44 170 ALA A O 1
ATOM 1387 N N . GLN A 1 171 ? -8.826 -5.230 -0.073 1.00 98.19 171 GLN A N 1
ATOM 1388 C CA . GLN A 1 171 ? -8.842 -4.851 -1.484 1.00 98.19 171 GLN A CA 1
ATOM 1389 C C . GLN A 1 171 ? -8.714 -6.026 -2.464 1.00 98.19 171 GLN A C 1
ATOM 1391 O O . GLN A 1 171 ? -9.232 -5.956 -3.577 1.00 98.19 171 GLN A O 1
ATOM 1396 N N . TRP A 1 172 ? -8.000 -7.089 -2.091 1.00 97.75 172 TRP A N 1
ATOM 1397 C CA . TRP A 1 172 ? -7.602 -8.164 -3.012 1.00 97.75 172 TRP A CA 1
ATOM 1398 C C . TRP A 1 172 ? -8.314 -9.492 -2.768 1.00 97.75 172 TRP A C 1
ATOM 1400 O O . TRP A 1 172 ? -8.039 -10.472 -3.461 1.00 97.75 172 TRP A O 1
ATOM 1410 N N . THR A 1 173 ? -9.225 -9.554 -1.796 1.00 97.56 173 THR A N 1
ATOM 1411 C CA . THR A 1 173 ? -9.996 -10.767 -1.502 1.00 97.56 173 THR A CA 1
ATOM 1412 C C . THR A 1 173 ? -11.490 -10.475 -1.422 1.00 97.56 173 THR A C 1
ATOM 1414 O O . THR A 1 173 ? -11.915 -9.364 -1.114 1.00 97.56 173 THR A O 1
ATOM 1417 N N . SER A 1 174 ? -12.300 -11.499 -1.697 1.00 96.50 174 SER A N 1
ATOM 1418 C CA . SER A 1 174 ? -13.760 -11.444 -1.562 1.00 96.50 174 SER A CA 1
ATOM 1419 C C . SER A 1 174 ? -14.263 -11.869 -0.179 1.00 96.50 174 SER A C 1
ATOM 1421 O O . SER A 1 174 ? -15.448 -11.701 0.118 1.00 96.50 174 SER A O 1
ATOM 1423 N N . GLU A 1 175 ? -13.400 -12.460 0.654 1.00 97.31 175 GLU A N 1
ATOM 1424 C CA . GLU A 1 175 ? -13.743 -12.821 2.032 1.00 97.31 175 GLU A CA 1
ATOM 1425 C C . GLU A 1 175 ? -14.024 -11.550 2.843 1.00 97.31 175 GLU A C 1
ATOM 1427 O O . GLU A 1 175 ? -13.261 -10.592 2.718 1.00 97.31 175 GLU A O 1
ATOM 1432 N N . PRO A 1 176 ? -15.085 -11.503 3.670 1.00 98.19 176 PRO A N 1
ATOM 1433 C CA . PRO A 1 176 ? -15.332 -10.364 4.547 1.00 98.19 176 PRO A CA 1
ATOM 1434 C C . PRO A 1 176 ? -14.115 -10.029 5.422 1.00 98.19 176 PRO A C 1
ATOM 1436 O O . PRO A 1 176 ? -13.623 -10.875 6.168 1.00 98.19 176 PRO A O 1
ATOM 1439 N N . VAL A 1 177 ? -13.647 -8.783 5.341 1.00 98.62 177 VAL A N 1
ATOM 1440 C CA . VAL A 1 177 ? -12.569 -8.238 6.178 1.00 98.62 177 VAL A CA 1
ATOM 1441 C C . VAL A 1 177 ? -13.126 -7.121 7.048 1.00 98.62 177 VAL A C 1
ATOM 1443 O O . VAL A 1 177 ? -13.844 -6.249 6.560 1.00 98.62 177 VAL A O 1
ATOM 1446 N N . LEU A 1 178 ? -12.774 -7.136 8.331 1.00 98.69 178 LEU A N 1
ATOM 1447 C CA . LEU A 1 178 ? -13.054 -6.069 9.286 1.00 98.69 178 LEU A CA 1
ATOM 1448 C C . LEU A 1 178 ? -11.887 -6.004 10.277 1.00 98.69 178 LEU A C 1
ATOM 1450 O O . LEU A 1 178 ? -11.795 -6.826 11.184 1.00 98.69 178 LEU A O 1
ATOM 1454 N N . HIS A 1 179 ? -10.955 -5.078 10.057 1.00 98.75 179 HIS A N 1
ATOM 1455 C CA . HIS A 1 179 ? -9.757 -4.918 10.889 1.00 98.75 179 HIS A CA 1
ATOM 1456 C C . HIS A 1 179 ? -9.750 -3.542 11.536 1.00 98.75 179 HIS A C 1
ATOM 1458 O O . HIS A 1 179 ? -9.612 -2.542 10.834 1.00 98.75 179 HIS A O 1
ATOM 1464 N N . LEU A 1 180 ? -9.925 -3.495 12.854 1.00 98.69 180 LEU A N 1
ATOM 1465 C CA . LEU A 1 180 ? -9.957 -2.274 13.656 1.00 98.69 180 LEU A CA 1
ATOM 1466 C C . LEU A 1 180 ? -8.598 -2.048 14.326 1.00 98.69 180 LEU A C 1
ATOM 1468 O O . LEU A 1 180 ? -8.051 -2.958 14.947 1.00 98.69 180 LEU A O 1
ATOM 1472 N N . PHE A 1 181 ? -8.076 -0.829 14.239 1.00 98.69 181 PHE A N 1
ATOM 1473 C CA . PHE A 1 181 ? -6.824 -0.426 14.877 1.00 98.69 181 PHE A CA 1
ATOM 1474 C C . PHE A 1 181 ? -6.894 1.061 15.247 1.00 98.69 181 PHE A C 1
ATOM 1476 O O . PHE A 1 181 ? -7.641 1.810 14.620 1.00 98.69 181 PHE A O 1
ATOM 1483 N N . PRO A 1 182 ? -6.187 1.538 16.282 1.00 98.38 182 PRO A N 1
ATOM 1484 C CA . PRO A 1 182 ? -5.081 0.917 17.007 1.00 98.38 182 PRO A CA 1
ATOM 1485 C C . PRO A 1 182 ? -5.530 0.000 18.159 1.00 98.38 182 PRO A C 1
ATOM 1487 O O . PRO A 1 182 ? -6.711 -0.297 18.318 1.00 98.38 182 PRO A O 1
ATOM 1490 N N . HIS A 1 183 ? -4.583 -0.427 19.008 1.00 97.88 183 HIS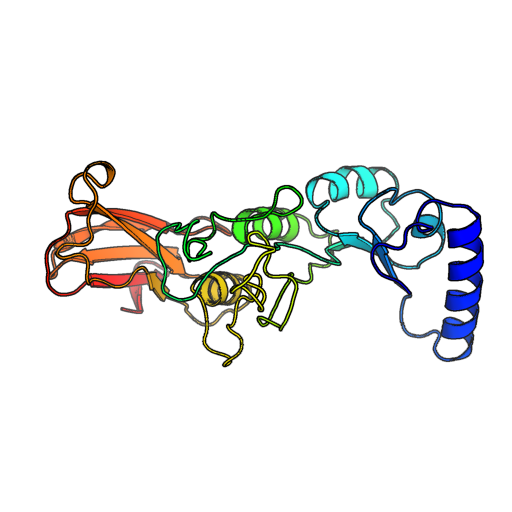 A N 1
ATOM 1491 C CA . HIS A 1 183 ? -4.912 -1.020 20.313 1.00 97.88 183 HIS A CA 1
ATOM 1492 C C . HIS A 1 183 ? -5.689 -0.017 21.195 1.00 97.88 183 HIS A C 1
ATOM 1494 O O . HIS A 1 183 ? -5.625 1.190 20.969 1.00 97.88 183 HIS A O 1
ATOM 1500 N N . TRP A 1 184 ? -6.375 -0.480 22.247 1.00 98.06 184 TRP A N 1
ATOM 1501 C CA . TRP A 1 184 ? -7.210 0.372 23.117 1.00 98.06 184 TRP A CA 1
ATOM 1502 C C . TRP A 1 184 ? -6.633 0.582 24.529 1.00 98.06 184 TRP A C 1
ATOM 1504 O O . TRP A 1 184 ? -7.336 0.568 25.534 1.00 98.06 184 TRP A O 1
ATOM 1514 N N . ASN A 1 185 ? -5.318 0.802 24.605 1.00 97.25 185 ASN A N 1
ATOM 1515 C CA . ASN A 1 185 ? -4.568 0.987 25.856 1.00 97.25 185 ASN A CA 1
ATOM 1516 C C . ASN A 1 185 ? -3.861 2.342 25.834 1.00 97.25 185 ASN A C 1
ATOM 1518 O O . ASN A 1 185 ? -2.655 2.404 25.625 1.00 97.25 185 ASN A O 1
ATOM 1522 N N . TRP A 1 186 ? -4.621 3.423 25.995 1.00 96.62 186 TRP A N 1
ATOM 1523 C CA . TRP A 1 186 ? -4.120 4.796 25.834 1.00 96.62 186 TRP A CA 1
ATOM 1524 C C . TRP A 1 186 ? -3.950 5.560 27.146 1.00 96.62 186 TRP A C 1
ATOM 1526 O O . TRP A 1 186 ? -3.592 6.741 27.133 1.00 96.62 186 TRP A O 1
ATOM 1536 N N . ASP A 1 187 ? -4.177 4.891 28.276 1.00 93.69 187 ASP A N 1
ATOM 1537 C CA . ASP A 1 187 ? -3.983 5.487 29.592 1.00 93.69 187 ASP A CA 1
ATOM 1538 C C . ASP A 1 187 ? -2.519 5.899 29.794 1.00 93.69 187 ASP A C 1
ATOM 1540 O O . ASP A 1 187 ? -1.599 5.131 29.510 1.00 93.69 187 ASP A O 1
ATOM 1544 N N . GLY A 1 188 ? -2.304 7.152 30.192 1.00 92.69 188 GLY A N 1
ATOM 1545 C CA . GLY A 1 188 ? -0.975 7.763 30.290 1.00 92.69 188 GLY A CA 1
ATOM 1546 C C . GLY A 1 188 ? -0.205 7.907 28.968 1.00 92.69 188 GLY A C 1
ATOM 1547 O O . GLY A 1 188 ? 0.903 8.440 28.980 1.00 92.69 188 GLY A O 1
ATOM 1548 N N . LEU A 1 189 ? -0.757 7.465 27.831 1.00 93.94 189 LEU A N 1
ATOM 1549 C CA . LEU A 1 189 ? -0.107 7.600 26.530 1.00 93.94 189 LEU A CA 1
ATOM 1550 C C . LEU A 1 189 ? -0.554 8.860 25.799 1.00 93.94 189 LEU A C 1
ATOM 1552 O O . LEU A 1 189 ? 0.272 9.442 25.109 1.00 93.94 189 LEU A O 1
ATOM 1556 N N . LEU A 1 190 ? -1.809 9.301 25.909 1.00 94.38 190 LEU A N 1
ATOM 1557 C CA . LEU A 1 190 ? -2.318 10.476 25.179 1.00 94.38 190 LEU A CA 1
ATOM 1558 C C . LEU A 1 190 ? -1.457 11.730 25.401 1.00 94.38 190 LEU A C 1
ATOM 1560 O O . LEU A 1 190 ? -1.109 12.073 26.528 1.00 94.38 190 LEU A O 1
ATOM 1564 N N . GLN A 1 191 ? -1.120 12.407 24.307 1.00 91.94 191 GLN A N 1
ATOM 1565 C CA . GLN A 1 191 ? -0.395 13.672 24.315 1.00 91.94 191 GLN A CA 1
ATOM 1566 C C . GLN A 1 191 ? -1.381 14.855 24.318 1.00 91.94 191 GLN A C 1
ATOM 1568 O O . GLN A 1 191 ? -2.560 14.689 23.991 1.00 91.94 191 GLN A O 1
ATOM 1573 N N . PRO A 1 192 ? -0.952 16.069 24.709 1.00 93.06 192 PRO A N 1
ATOM 1574 C CA . PRO A 1 192 ? -1.847 17.229 24.762 1.00 93.06 192 PRO A CA 1
ATOM 1575 C C . PRO A 1 192 ? -2.562 17.545 23.433 1.00 93.06 192 PRO A C 1
ATOM 1577 O O . PRO A 1 192 ? -3.717 17.973 23.430 1.00 93.06 192 PRO A O 1
ATOM 1580 N N . ASP A 1 193 ? -1.899 17.314 22.302 1.00 93.00 193 ASP A N 1
ATOM 1581 C CA . ASP A 1 193 ? -2.407 17.524 20.941 1.00 93.00 193 ASP A CA 1
ATOM 1582 C C . ASP A 1 193 ? -3.445 16.479 20.494 1.00 93.00 193 ASP A C 1
ATOM 1584 O O . ASP A 1 193 ? -4.317 16.785 19.669 1.00 93.00 193 ASP A O 1
ATOM 1588 N N . ASP A 1 194 ? -3.445 15.293 21.108 1.00 93.81 194 ASP A N 1
ATOM 1589 C CA . ASP A 1 194 ? -4.499 14.292 20.927 1.00 93.81 194 ASP A CA 1
ATOM 1590 C C . ASP A 1 194 ? -5.863 14.823 21.405 1.00 93.81 194 ASP A C 1
ATOM 1592 O O . ASP A 1 194 ? -6.911 14.414 20.892 1.00 93.81 194 ASP A O 1
ATOM 1596 N N . LYS A 1 195 ? -5.868 15.789 22.342 1.00 94.50 195 LYS A N 1
ATOM 1597 C CA . LYS A 1 195 ? -7.066 16.369 22.982 1.00 94.50 195 LYS A CA 1
ATOM 1598 C C . LYS A 1 195 ? -7.965 15.301 23.612 1.00 94.50 195 LYS A C 1
ATOM 1600 O O . LYS A 1 195 ? -9.189 15.354 23.494 1.00 94.50 195 LYS A O 1
ATOM 1605 N N . GLY A 1 196 ? -7.343 14.307 24.247 1.00 95.06 196 GLY A N 1
ATOM 1606 C CA . GLY A 1 196 ? -8.049 13.191 24.876 1.00 95.06 196 GLY A CA 1
ATOM 1607 C C . GLY A 1 196 ? -8.693 12.218 23.882 1.00 95.06 196 GLY A C 1
ATOM 1608 O O . GLY A 1 196 ? -9.550 11.431 24.283 1.00 95.06 196 GLY A O 1
ATOM 1609 N N . ARG A 1 197 ? -8.338 12.288 22.591 1.00 97.31 197 ARG A N 1
ATOM 1610 C CA . ARG A 1 197 ? -8.940 11.469 21.537 1.00 97.31 197 ARG A CA 1
ATOM 1611 C C . ARG A 1 197 ? -7.921 10.598 20.820 1.00 97.31 197 ARG A C 1
ATOM 1613 O O . ARG A 1 197 ? -6.809 11.030 20.559 1.00 97.31 197 ARG A O 1
ATOM 1620 N N . VAL A 1 198 ? -8.356 9.410 20.431 1.00 98.06 198 VAL A N 1
ATOM 1621 C CA . VAL A 1 198 ? -7.599 8.443 19.638 1.00 98.06 198 VAL A CA 1
ATOM 1622 C C . VAL A 1 198 ? -8.137 8.463 18.210 1.00 98.06 198 VAL A C 1
ATOM 1624 O O . VAL A 1 198 ? -9.354 8.479 18.008 1.00 98.06 198 VAL A O 1
ATOM 1627 N N . GLN A 1 199 ? -7.239 8.486 17.225 1.00 97.94 199 GLN A N 1
ATOM 1628 C CA . GLN A 1 199 ? -7.588 8.198 15.835 1.00 97.94 199 GLN A CA 1
ATOM 1629 C C . GLN A 1 199 ? -7.785 6.686 15.708 1.00 97.94 199 GLN A C 1
ATOM 1631 O O . GLN A 1 199 ? -6.891 5.935 16.073 1.00 97.94 199 GLN A O 1
ATOM 1636 N N . VAL A 1 200 ? -8.951 6.243 15.254 1.00 98.69 200 VAL A N 1
ATOM 1637 C CA . VAL A 1 200 ? -9.301 4.828 15.095 1.00 98.69 200 VAL A CA 1
ATOM 1638 C C . VAL A 1 200 ? -9.606 4.593 13.630 1.00 98.69 200 VAL A C 1
ATOM 1640 O O . VAL A 1 200 ? -10.480 5.257 13.084 1.00 98.69 200 VAL A O 1
ATOM 1643 N N . TRP A 1 201 ? -8.880 3.687 12.992 1.00 98.81 201 TRP A N 1
ATOM 1644 C CA 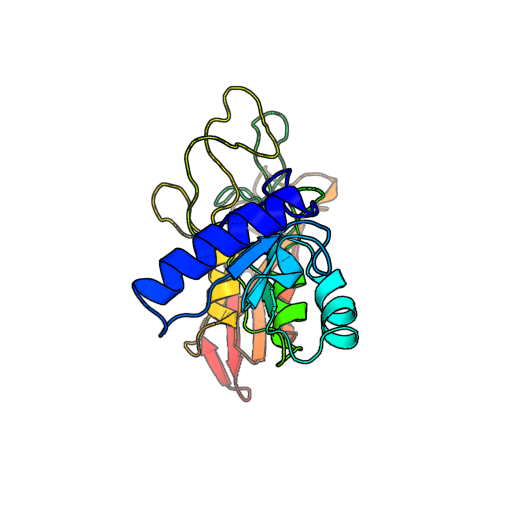. TRP A 1 201 ? -9.040 3.319 11.591 1.00 98.81 201 TRP A CA 1
ATOM 1645 C C . TRP A 1 201 ? -9.626 1.918 11.481 1.00 98.81 201 TRP A C 1
ATOM 1647 O O . TRP A 1 201 ? -9.412 1.059 12.341 1.00 98.81 201 TRP A O 1
ATOM 1657 N N . CYS A 1 202 ? -10.352 1.674 10.395 1.00 98.81 202 CYS A N 1
ATOM 1658 C CA . CYS A 1 202 ? -10.779 0.334 10.043 1.00 98.81 202 CYS A CA 1
ATOM 1659 C C . CYS A 1 202 ? -10.577 0.051 8.554 1.00 98.81 202 CYS A C 1
ATOM 1661 O O . CYS A 1 202 ? -11.042 0.801 7.692 1.00 98.81 202 CYS A O 1
ATOM 1663 N N . HIS A 1 203 ? -9.909 -1.066 8.260 1.00 98.81 203 HIS A N 1
ATOM 1664 C CA . HIS A 1 203 ? -9.847 -1.631 6.915 1.00 98.81 203 HIS A CA 1
ATOM 1665 C C . HIS A 1 203 ? -10.958 -2.666 6.743 1.00 98.81 203 HIS A C 1
ATOM 1667 O O . HIS A 1 203 ? -11.083 -3.597 7.543 1.00 98.81 203 HIS A O 1
ATOM 1673 N N . SER A 1 204 ? -11.764 -2.514 5.691 1.00 98.75 204 SER A N 1
ATOM 1674 C CA . SER A 1 204 ? -12.876 -3.415 5.402 1.00 98.75 204 SER A CA 1
ATOM 1675 C C . SER A 1 204 ? -13.224 -3.441 3.915 1.00 98.75 204 SER A C 1
ATOM 1677 O O . SER A 1 204 ? -12.968 -2.481 3.196 1.00 98.75 204 SER A O 1
ATOM 1679 N N . ASN A 1 205 ? -13.812 -4.550 3.462 1.00 98.38 205 ASN A N 1
ATOM 1680 C CA . ASN A 1 205 ? -14.468 -4.687 2.153 1.00 98.38 205 ASN A CA 1
ATOM 1681 C C . ASN A 1 205 ? -15.992 -4.882 2.281 1.00 98.38 205 ASN A C 1
ATOM 1683 O O . ASN A 1 205 ? -16.659 -5.422 1.393 1.00 98.38 205 ASN A O 1
ATOM 1687 N N . LEU A 1 206 ? -16.537 -4.492 3.432 1.00 98.50 206 LEU A N 1
ATOM 1688 C CA . LEU A 1 206 ? -17.966 -4.358 3.672 1.00 98.50 206 LEU A CA 1
ATOM 1689 C C . LEU A 1 206 ? -18.418 -2.954 3.247 1.00 98.50 206 LEU A C 1
ATOM 1691 O O . LEU A 1 206 ? -17.595 -2.078 3.008 1.00 98.50 206 LEU A O 1
ATOM 1695 N N . GLU A 1 207 ? -19.722 -2.746 3.094 1.00 98.50 207 GLU A N 1
ATOM 1696 C CA . GLU A 1 207 ? -20.267 -1.494 2.544 1.00 98.50 207 GLU A CA 1
ATOM 1697 C C . GLU A 1 207 ? -20.211 -0.352 3.562 1.00 98.50 207 GLU A C 1
ATOM 1699 O O . GLU A 1 207 ? -19.956 0.798 3.213 1.00 98.50 207 GLU A O 1
ATOM 1704 N N . ALA A 1 208 ? -20.425 -0.672 4.837 1.00 98.69 208 ALA A N 1
ATOM 1705 C CA . ALA A 1 208 ? -20.373 0.288 5.925 1.00 98.69 208 ALA A CA 1
ATOM 1706 C C . ALA A 1 208 ? -19.799 -0.343 7.189 1.00 98.69 208 ALA A C 1
ATOM 1708 O O . ALA A 1 208 ? -19.934 -1.549 7.410 1.00 98.69 208 ALA A O 1
ATOM 1709 N N . VAL A 1 209 ? -19.208 0.492 8.039 1.00 98.88 209 VAL A N 1
ATOM 1710 C CA . VAL A 1 209 ? -18.720 0.099 9.359 1.00 98.88 209 VAL A CA 1
ATOM 1711 C C . VAL A 1 209 ? -19.238 1.077 10.405 1.00 98.88 209 VAL A C 1
ATOM 1713 O O . VAL A 1 209 ? -19.234 2.289 10.200 1.00 98.88 209 VAL A O 1
ATOM 1716 N N . GLU A 1 210 ? -19.679 0.552 11.539 1.00 98.88 210 GLU A N 1
ATOM 1717 C CA . GLU A 1 210 ? -20.008 1.322 12.734 1.00 98.88 210 GLU A CA 1
ATOM 1718 C C . GLU A 1 210 ? -18.988 1.026 13.830 1.00 98.88 210 GLU A C 1
ATOM 1720 O O . GLU A 1 210 ? -18.721 -0.134 14.132 1.00 98.88 210 GLU A O 1
ATOM 1725 N N . LEU A 1 211 ? -18.440 2.074 14.439 1.00 98.81 211 LEU A N 1
ATOM 1726 C CA . LEU A 1 211 ? -17.566 1.952 15.601 1.00 98.81 211 LEU A CA 1
ATOM 1727 C C . LEU A 1 211 ? -18.376 2.128 16.885 1.00 98.81 211 LEU A C 1
ATOM 1729 O O . LEU A 1 211 ? -19.160 3.068 16.998 1.00 98.81 211 LEU A O 1
ATOM 1733 N N . LEU A 1 212 ? -18.140 1.280 17.882 1.00 98.75 212 LEU A N 1
ATOM 1734 C CA . LEU A 1 212 ? -18.700 1.400 19.221 1.00 98.75 212 LEU A CA 1
ATOM 1735 C C . LEU A 1 212 ? -17.580 1.473 20.260 1.00 98.75 212 LEU A C 1
ATOM 1737 O O . LEU A 1 212 ? -16.575 0.774 20.159 1.00 98.75 212 LEU A O 1
ATOM 1741 N N . VAL A 1 213 ? -17.787 2.289 21.294 1.00 98.62 213 VAL A N 1
ATOM 1742 C CA . VAL A 1 213 ? -16.945 2.341 22.498 1.00 98.62 213 VAL A CA 1
ATOM 1743 C C . VAL A 1 213 ? -17.828 2.019 23.683 1.00 98.62 213 VAL A C 1
ATOM 1745 O O . VAL A 1 213 ? -18.794 2.737 23.941 1.00 98.62 213 VAL A O 1
ATOM 1748 N N . ASN A 1 214 ? -17.519 0.945 24.405 1.00 98.38 214 ASN A N 1
ATOM 1749 C CA . ASN A 1 214 ? -18.312 0.489 25.549 1.00 98.38 214 ASN A CA 1
ATOM 1750 C C . ASN A 1 214 ? -19.814 0.361 25.212 1.00 98.38 214 ASN A C 1
ATOM 1752 O O . ASN A 1 214 ? -20.679 0.748 25.994 1.00 98.38 214 ASN A O 1
ATOM 1756 N N . GLY A 1 215 ? -20.115 -0.142 24.009 1.00 98.12 215 GLY A N 1
ATOM 1757 C CA . GLY A 1 215 ? -21.479 -0.316 23.500 1.00 98.12 215 GLY A CA 1
ATOM 1758 C C . GLY A 1 215 ? -22.158 0.959 22.984 1.00 98.12 215 GLY A C 1
ATOM 1759 O O . GLY A 1 215 ? -23.294 0.887 22.524 1.00 98.12 215 GLY A O 1
ATOM 1760 N N . VAL A 1 216 ? -21.488 2.116 23.021 1.00 98.44 216 VAL A N 1
ATOM 1761 C CA . VAL A 1 216 ? -22.020 3.392 22.517 1.00 98.44 216 VAL A CA 1
ATOM 1762 C C . VAL A 1 216 ? -21.463 3.686 21.127 1.00 98.44 216 VAL A C 1
ATOM 1764 O O . VAL A 1 216 ? -20.250 3.832 20.956 1.00 98.44 216 VAL A O 1
ATOM 1767 N N . SER A 1 217 ? -22.358 3.816 20.146 1.00 98.31 217 SER A N 1
ATOM 1768 C CA . SER A 1 217 ? -22.005 4.144 18.761 1.00 98.31 217 SER A CA 1
ATOM 1769 C C . SER A 1 217 ? -21.256 5.475 18.656 1.00 98.31 217 SER A C 1
ATOM 1771 O O . SER A 1 217 ? -21.646 6.481 19.250 1.00 98.31 217 SER A O 1
ATOM 1773 N N . GLN A 1 218 ? -20.181 5.468 17.873 1.00 98.56 218 GLN A N 1
ATOM 1774 C CA . GLN A 1 218 ? -19.401 6.633 17.453 1.00 98.56 218 GLN A CA 1
ATOM 1775 C C . GLN A 1 218 ? -19.747 7.059 16.016 1.00 98.56 218 GLN A C 1
ATOM 1777 O O . GLN A 1 218 ? -19.090 7.935 15.452 1.00 98.56 218 GLN A O 1
ATOM 1782 N N . GLY A 1 219 ? -20.788 6.456 15.436 1.00 98.12 219 GLY A N 1
ATOM 1783 C CA . GLY A 1 219 ? -21.287 6.738 14.098 1.00 98.12 219 GLY A CA 1
ATOM 1784 C C . GLY A 1 219 ? -20.923 5.662 13.077 1.00 98.12 219 GLY A C 1
ATOM 1785 O O . GLY A 1 219 ? -19.828 5.097 13.093 1.00 98.12 219 GLY A O 1
ATOM 1786 N N . LEU A 1 220 ? -21.859 5.423 12.161 1.00 98.56 220 LEU A N 1
ATOM 1787 C CA . LEU A 1 220 ? -21.688 4.573 10.988 1.00 98.56 220 LEU A CA 1
ATOM 1788 C C . LEU A 1 220 ? -21.072 5.381 9.840 1.00 98.56 220 LEU A C 1
ATOM 1790 O O . LEU A 1 220 ? -21.522 6.491 9.552 1.00 98.56 220 LEU A O 1
ATOM 1794 N N . GLN A 1 221 ? -20.073 4.814 9.168 1.00 98.81 221 GLN A N 1
ATOM 1795 C CA . GLN A 1 221 ? -19.459 5.377 7.967 1.00 98.81 221 GLN A CA 1
ATOM 1796 C C . GLN A 1 221 ? -19.550 4.390 6.805 1.00 98.81 221 GLN A C 1
ATOM 1798 O O . GLN A 1 221 ? -19.407 3.183 6.991 1.00 98.81 221 GLN A O 1
ATOM 1803 N N . GLN A 1 222 ? -19.793 4.916 5.605 1.00 98.69 222 GLN A N 1
ATOM 1804 C CA . GLN A 1 222 ? -19.699 4.139 4.369 1.00 98.69 222 GLN A CA 1
ATOM 1805 C C . GLN A 1 222 ? -18.225 3.922 4.037 1.00 98.69 222 GLN A C 1
ATOM 1807 O O . GLN A 1 222 ? -17.442 4.868 4.120 1.00 98.69 222 GLN A O 1
ATOM 1812 N N . VAL A 1 223 ? -17.855 2.703 3.655 1.00 98.50 223 VAL A N 1
ATOM 1813 C CA . VAL A 1 223 ? -16.479 2.400 3.258 1.00 98.50 223 VAL A CA 1
ATOM 1814 C C . VAL A 1 223 ? -16.246 2.958 1.852 1.00 98.50 223 VAL A C 1
ATOM 1816 O O . VAL A 1 223 ? -16.926 2.538 0.912 1.00 98.50 223 VAL A O 1
ATOM 1819 N N . PRO A 1 224 ? -15.323 3.919 1.671 1.00 97.50 224 PRO A N 1
ATOM 1820 C CA . PRO A 1 224 ? -15.033 4.451 0.348 1.00 97.50 224 PRO A CA 1
ATOM 1821 C C . PRO A 1 224 ? -14.354 3.389 -0.522 1.00 97.50 224 PRO A C 1
ATOM 1823 O O . PRO A 1 224 ? -13.593 2.548 -0.038 1.00 97.50 224 PRO A O 1
ATOM 1826 N N . ALA A 1 225 ? -14.585 3.456 -1.834 1.00 95.38 225 ALA A N 1
ATOM 1827 C CA . ALA A 1 225 ? -13.884 2.596 -2.780 1.00 95.38 225 ALA A CA 1
ATOM 1828 C C . ALA A 1 225 ? -12.363 2.774 -2.635 1.00 95.38 225 ALA A C 1
ATOM 1830 O O . ALA A 1 225 ? -11.861 3.896 -2.674 1.00 95.38 225 ALA A O 1
ATOM 1831 N N . TYR A 1 226 ? -11.650 1.656 -2.482 1.00 97.19 226 TYR A N 1
ATOM 1832 C CA . TYR A 1 226 ? -10.194 1.593 -2.315 1.00 97.19 226 TYR A CA 1
ATOM 1833 C C . TYR A 1 226 ? -9.617 2.280 -1.073 1.00 97.19 226 TYR A C 1
ATOM 1835 O O . TYR A 1 226 ? -8.395 2.318 -0.958 1.00 97.19 226 TYR A O 1
ATOM 1843 N N . GLY A 1 227 ? -10.445 2.783 -0.154 1.00 97.50 227 GLY A N 1
ATOM 1844 C CA . GLY A 1 227 ? -9.978 3.507 1.027 1.00 97.50 227 GLY A CA 1
ATOM 1845 C C . GLY A 1 227 ? -10.271 2.805 2.348 1.00 97.50 227 GLY A C 1
ATOM 1846 O O . GLY A 1 227 ? -10.537 1.601 2.402 1.00 97.50 227 GLY A O 1
ATOM 1847 N N . HIS A 1 228 ? -10.216 3.581 3.424 1.00 98.44 228 HIS A N 1
ATOM 1848 C CA . HIS A 1 228 ? -10.555 3.154 4.777 1.00 98.44 228 HIS A CA 1
ATOM 1849 C C . HIS A 1 228 ? -11.596 4.088 5.407 1.00 98.44 228 HIS A C 1
ATOM 1851 O O . HIS A 1 228 ? -11.934 5.139 4.862 1.00 98.44 228 HIS A O 1
ATOM 1857 N N . VAL A 1 229 ? -12.118 3.688 6.565 1.00 98.75 229 VAL A N 1
ATOM 1858 C CA . VAL A 1 229 ? -12.956 4.543 7.417 1.00 98.75 229 VAL A CA 1
ATOM 1859 C C . VAL A 1 229 ? -12.206 4.875 8.695 1.00 98.75 229 VAL A C 1
ATOM 1861 O O . VAL A 1 229 ? -11.409 4.068 9.185 1.00 98.75 229 VAL A O 1
ATOM 1864 N N . GLU A 1 230 ? -12.464 6.057 9.243 1.00 98.56 230 GLU A N 1
ATOM 1865 C CA . GLU A 1 230 ? -11.751 6.530 10.420 1.00 98.56 230 GLU A CA 1
ATOM 1866 C C . GLU A 1 230 ? -12.607 7.399 11.345 1.00 98.56 230 GLU A C 1
ATOM 1868 O O . GLU A 1 230 ? -13.463 8.166 10.912 1.00 98.56 230 GLU A O 1
ATOM 1873 N N . TRP A 1 231 ? -12.345 7.322 12.647 1.00 98.69 231 TRP A N 1
ATOM 1874 C CA . TRP A 1 231 ? -13.011 8.113 13.677 1.00 98.69 231 TRP A CA 1
ATOM 1875 C C . TRP A 1 231 ? -11.987 8.749 14.605 1.00 98.69 231 TRP A C 1
ATOM 1877 O O . TRP A 1 231 ? -10.948 8.167 14.904 1.00 98.69 231 TRP A O 1
ATOM 1887 N N . ARG A 1 232 ? -12.330 9.914 15.162 1.00 97.81 232 ARG A N 1
ATOM 1888 C CA . ARG A 1 232 ? -11.551 10.545 16.233 1.00 97.81 232 ARG A CA 1
ATOM 1889 C C . ARG A 1 232 ? -12.332 10.538 17.542 1.00 97.81 232 ARG A C 1
ATOM 1891 O O . ARG A 1 232 ? -13.196 11.387 17.783 1.00 97.81 232 ARG A O 1
ATOM 1898 N N . VAL A 1 233 ? -12.005 9.587 18.405 1.00 97.81 233 VAL A N 1
ATOM 1899 C CA . VAL A 1 233 ? -12.863 9.130 19.504 1.00 97.81 233 VAL A CA 1
ATOM 1900 C C . VAL A 1 233 ? -12.271 9.491 20.856 1.00 97.81 233 VAL A C 1
ATOM 1902 O O . VAL A 1 233 ? -11.080 9.299 21.066 1.00 97.81 233 VAL A O 1
ATOM 1905 N N . ALA A 1 234 ? -13.083 10.006 21.784 1.00 97.50 234 ALA A N 1
ATOM 1906 C CA . ALA A 1 234 ? -12.628 10.252 23.153 1.00 97.50 234 ALA A CA 1
ATOM 1907 C C . ALA A 1 234 ? -12.235 8.932 23.826 1.00 97.50 234 ALA A C 1
ATOM 1909 O O . ALA A 1 234 ? -13.007 7.974 23.812 1.00 97.50 234 ALA A O 1
ATOM 1910 N N . TYR A 1 235 ? -11.038 8.879 24.406 1.00 97.88 235 TYR A N 1
ATOM 1911 C CA . TYR A 1 235 ? -10.581 7.660 25.056 1.00 97.88 235 TYR A CA 1
ATOM 1912 C C . TYR A 1 235 ? -11.357 7.414 26.348 1.00 97.88 235 TYR A C 1
ATOM 1914 O O . TYR A 1 235 ? -11.390 8.255 27.247 1.00 97.88 235 TYR A O 1
ATOM 1922 N N . ALA A 1 236 ? -11.934 6.223 26.443 1.00 96.81 236 ALA A N 1
ATOM 1923 C CA . ALA A 1 236 ? -12.476 5.664 27.665 1.00 96.81 236 ALA A CA 1
ATOM 1924 C C . ALA A 1 236 ? -11.995 4.208 27.761 1.00 96.81 236 ALA A C 1
ATOM 1926 O O . ALA A 1 236 ? -12.190 3.464 26.793 1.00 96.81 236 ALA A O 1
ATOM 1927 N N . PRO A 1 237 ? -11.378 3.782 28.880 1.00 97.38 237 PRO A N 1
ATOM 1928 C CA . PRO A 1 237 ? -10.995 2.386 29.066 1.00 97.38 237 PRO A CA 1
ATOM 1929 C C . PRO A 1 237 ? -12.188 1.440 28.875 1.00 97.38 237 PRO A C 1
ATOM 1931 O O . PRO A 1 237 ? -13.324 1.786 29.209 1.00 97.38 237 PRO A O 1
ATOM 1934 N N . GLY A 1 238 ? -11.920 0.245 28.348 1.00 97.31 238 GLY A N 1
ATOM 1935 C CA . GLY A 1 238 ? -12.933 -0.776 28.092 1.00 97.31 238 GLY A CA 1
ATOM 1936 C C . GLY A 1 238 ? -12.764 -1.411 26.717 1.00 97.31 238 GLY A C 1
ATOM 1937 O O . GLY A 1 238 ? -11.652 -1.798 26.359 1.00 97.31 238 GLY A O 1
ATOM 1938 N N . VAL A 1 239 ? -13.858 -1.537 25.968 1.00 97.94 239 VAL A N 1
ATOM 1939 C CA . VAL A 1 239 ? -13.903 -2.280 24.701 1.00 97.94 239 VAL A CA 1
ATOM 1940 C C . VAL A 1 239 ? -14.269 -1.354 23.548 1.00 97.94 239 VAL A C 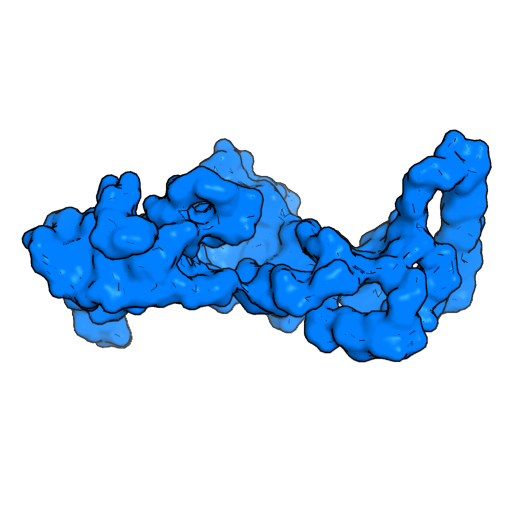1
ATOM 1942 O O . VAL A 1 239 ? -15.210 -0.565 23.653 1.00 97.94 239 VAL A O 1
ATOM 1945 N N . ILE A 1 240 ? -13.544 -1.499 22.439 1.00 98.38 240 ILE A N 1
ATOM 1946 C CA . ILE A 1 240 ? -13.972 -1.014 21.127 1.00 98.38 240 ILE A CA 1
ATOM 1947 C C . ILE A 1 240 ? -14.439 -2.188 20.276 1.00 98.38 240 ILE A C 1
ATOM 1949 O O . ILE A 1 240 ? -13.853 -3.267 20.328 1.00 98.38 240 ILE A O 1
ATOM 1953 N N . GLU A 1 241 ? -15.497 -1.965 19.511 1.00 98.56 241 GLU A N 1
ATOM 1954 C CA . GLU A 1 241 ? -16.108 -2.944 18.612 1.00 98.56 241 GLU A CA 1
ATOM 1955 C C . GLU A 1 241 ? -16.346 -2.256 17.268 1.00 98.56 241 GLU A C 1
ATOM 1957 O O . GLU A 1 241 ? -16.826 -1.122 17.230 1.00 98.56 241 GLU A O 1
ATOM 1962 N N . ALA A 1 242 ? -16.014 -2.927 16.169 1.00 98.62 242 ALA A N 1
ATOM 1963 C CA . ALA A 1 242 ? -16.413 -2.498 14.837 1.00 98.62 242 ALA A CA 1
ATOM 1964 C C . ALA A 1 242 ? -17.504 -3.441 14.350 1.00 98.62 242 ALA A C 1
ATOM 1966 O O . ALA A 1 242 ? -17.361 -4.643 14.481 1.00 98.62 242 ALA A O 1
ATOM 1967 N N . ARG A 1 243 ? -18.567 -2.918 13.748 1.00 98.81 243 ARG A N 1
ATOM 1968 C CA . ARG A 1 243 ? -19.623 -3.713 13.115 1.00 98.81 243 ARG A CA 1
ATOM 1969 C C . ARG A 1 243 ? -19.637 -3.433 11.632 1.00 98.81 243 ARG A C 1
ATOM 1971 O O . ARG A 1 243 ? -19.826 -2.288 11.239 1.00 98.81 243 ARG A O 1
ATOM 1978 N N . GLY A 1 244 ? -19.430 -4.458 10.819 1.00 98.69 244 GLY A N 1
ATOM 1979 C CA . GLY A 1 244 ? -19.388 -4.347 9.368 1.00 98.69 244 GLY A CA 1
ATOM 1980 C C . GLY A 1 244 ? -20.679 -4.832 8.710 1.00 98.69 244 GLY A C 1
ATOM 1981 O O . GLY A 1 244 ? -21.179 -5.911 9.036 1.00 98.69 244 GLY A O 1
ATOM 1982 N N . TYR A 1 245 ? -21.191 -4.065 7.747 1.00 98.69 245 TYR A N 1
ATOM 1983 C CA . TYR A 1 245 ? -22.505 -4.274 7.136 1.00 98.69 245 TYR A CA 1
ATOM 1984 C C . TYR A 1 245 ? -22.438 -4.472 5.614 1.00 98.69 245 TYR A C 1
ATOM 1986 O O . TYR A 1 245 ? -21.608 -3.873 4.931 1.00 98.69 245 TYR A O 1
ATOM 1994 N N . ARG A 1 246 ? -23.356 -5.278 5.067 1.00 97.81 246 ARG A N 1
ATOM 1995 C CA . ARG A 1 246 ? -23.583 -5.452 3.619 1.00 97.81 246 ARG A CA 1
ATOM 1996 C C . ARG A 1 246 ? -25.079 -5.581 3.339 1.00 97.81 246 ARG A C 1
ATOM 1998 O O . ARG A 1 246 ? -25.755 -6.389 3.976 1.00 97.81 246 ARG A O 1
ATOM 2005 N N . GLY A 1 247 ? -25.616 -4.777 2.425 1.00 95.50 247 GLY A N 1
ATOM 2006 C CA . GLY A 1 247 ? -27.053 -4.696 2.157 1.00 95.50 247 GLY A CA 1
ATOM 2007 C C . GLY A 1 247 ? -27.871 -4.345 3.405 1.00 95.50 247 GLY A C 1
ATOM 2008 O O . GLY A 1 247 ? -28.972 -4.859 3.579 1.00 95.50 247 GLY A O 1
ATOM 2009 N N . GLY A 1 248 ? -27.299 -3.551 4.318 1.00 94.38 248 GLY A N 1
ATOM 2010 C CA . GLY A 1 248 ? -27.908 -3.189 5.604 1.00 94.38 248 GLY A CA 1
ATOM 2011 C C . GLY A 1 248 ? -27.880 -4.277 6.688 1.00 94.38 248 GLY A C 1
ATOM 2012 O O . GLY A 1 248 ? -28.292 -4.009 7.813 1.00 94.38 248 GLY A O 1
ATOM 2013 N N . ASN A 1 249 ? -27.373 -5.479 6.397 1.00 97.31 249 ASN A N 1
ATOM 2014 C CA . ASN A 1 249 ? -27.272 -6.567 7.371 1.00 97.31 249 ASN A CA 1
ATOM 2015 C C . ASN A 1 249 ? -25.880 -6.612 7.999 1.00 97.31 249 ASN A C 1
ATOM 2017 O O . ASN A 1 249 ? -24.884 -6.419 7.302 1.00 97.31 249 ASN A O 1
ATOM 2021 N N . LEU A 1 250 ? -25.813 -6.910 9.298 1.00 97.94 250 LEU A N 1
ATOM 2022 C CA . LEU A 1 250 ? -24.555 -7.152 10.006 1.00 97.94 250 LEU A CA 1
ATOM 2023 C C . LEU A 1 250 ? -23.898 -8.438 9.478 1.00 97.94 250 LEU A C 1
ATOM 2025 O O . LEU A 1 250 ? -24.542 -9.485 9.441 1.00 97.94 250 LEU A O 1
ATOM 2029 N N . VAL A 1 251 ? -22.627 -8.356 9.083 1.00 97.56 251 VAL A N 1
ATOM 2030 C CA . VAL A 1 251 ? -21.849 -9.486 8.541 1.00 97.56 251 VAL A CA 1
ATOM 2031 C C . VAL A 1 251 ? -20.733 -9.910 9.494 1.00 97.56 251 VAL A C 1
ATOM 2033 O O . VAL A 1 251 ? -20.505 -11.105 9.659 1.00 97.56 251 VAL A O 1
ATOM 2036 N N . LEU A 1 252 ? -20.046 -8.945 10.112 1.00 96.44 252 LEU A N 1
ATOM 2037 C CA . LEU A 1 252 ? -18.944 -9.151 11.058 1.00 96.44 252 LEU A CA 1
ATOM 2038 C C . LEU A 1 252 ? -19.054 -8.157 12.225 1.00 96.44 252 LEU A C 1
ATOM 2040 O O . LEU A 1 252 ? -19.504 -7.028 12.014 1.00 96.44 252 LEU A O 1
ATOM 2044 N N . SER A 1 253 ? -18.611 -8.563 13.418 1.00 91.44 253 SER A N 1
ATOM 2045 C CA . SER A 1 253 ? -18.453 -7.721 14.616 1.00 91.44 253 SER A CA 1
ATOM 2046 C C . SER A 1 253 ? -17.197 -8.101 15.391 1.00 91.44 253 SER A C 1
ATOM 2048 O O . SER A 1 253 ? -17.024 -9.334 15.543 1.00 91.44 253 SER A O 1
#

Foldseek 3Di:
DEAADPCQQPQVQLVVVLVVVVVCCVVPVPDWFEYAHDDNCVHRNVVRTQAYEHALVLVCVVVVCVVVVPRQYEHAEAAQFFADALAQDDDVPVLGDHLDQPHHDPSHHGPLVNCVSQVVDPSHPYHQYQPQEKDFAPCPPNNDPPRGIHRRHCAYPVRHGGPVVLLCCQQPDPPWGWDKDDDQDCVVPDDVVLVQWDKMKIRTNAQKKWKDDPNHTPDIDGQDVSHIDIDTGRRDPDDMDMFGHHPRDTDDD

pLDDT: mean 97.6, std 1.37, range [91.44, 98.88]

Secondary structure (DSSP, 8-state):
--BS-TTTTSHHHHHHHHHHHHHHHHH-TTS--EEEESS-TTSGGGGTSSEEEEES-GGGHHHHHHH-TTS-EEEEEEE-----TT--S-BTTTTB--SSTT---TT---HHHHHHHHHT-TTEEEEEEE-SB--BS--TT--STT--B-S--SB-TTSPBPHHHHHHHHHH-SS--EEEES-S--TTT--GGGTTEEEEEEEESSSEEEEEETTEEEEEEEPPTT--EEEEEE--SS-EEEEEEETTEEEE-

Radius of gyration: 21.45 Å; chains: 1; bounding box: 53×38×58 Å

Organism: Xanthomonas perforans (NCBI:txid442694)